Protein AF-A0A973JE30-F1 (afdb_monomer_lite)

Structure (mmCIF, N/CA/C/O backbone):
data_AF-A0A973JE30-F1
#
_entry.id   AF-A0A973JE30-F1
#
loop_
_atom_site.group_PDB
_atom_site.id
_atom_site.type_symbol
_atom_site.label_atom_id
_atom_site.label_alt_id
_atom_site.label_comp_id
_atom_site.label_asym_id
_atom_site.label_entity_id
_atom_site.label_seq_id
_atom_site.pdbx_PDB_ins_code
_atom_site.Cartn_x
_atom_site.Cartn_y
_atom_site.Cartn_z
_atom_site.occupancy
_atom_site.B_iso_or_equiv
_atom_site.auth_seq_id
_atom_site.auth_comp_id
_atom_site.auth_asym_id
_atom_site.auth_atom_id
_atom_site.pdbx_PDB_model_num
ATOM 1 N N . LYS A 1 1 ? 22.391 1.287 8.306 1.00 36.06 1 LYS A N 1
ATOM 2 C CA . LYS A 1 1 ? 21.814 2.367 9.144 1.00 36.06 1 LYS A CA 1
ATOM 3 C C . LYS A 1 1 ? 20.973 3.260 8.237 1.00 36.06 1 LYS A C 1
ATOM 5 O O . LYS A 1 1 ? 21.454 3.613 7.170 1.00 36.06 1 LYS A O 1
ATOM 10 N N . ARG A 1 2 ? 19.701 3.507 8.572 1.00 54.19 2 ARG A N 1
ATOM 11 C CA . ARG A 1 2 ? 18.841 4.443 7.831 1.00 54.19 2 ARG A CA 1
ATOM 12 C C . ARG A 1 2 ? 19.204 5.858 8.308 1.00 54.19 2 ARG A C 1
ATOM 14 O O . ARG A 1 2 ? 18.798 6.249 9.400 1.00 54.19 2 ARG A O 1
ATOM 21 N N . ASP A 1 3 ? 20.046 6.567 7.563 1.00 45.88 3 ASP A N 1
ATOM 22 C CA . ASP A 1 3 ? 20.437 7.941 7.901 1.00 45.88 3 ASP A CA 1
ATOM 23 C C . ASP A 1 3 ? 19.206 8.856 7.777 1.00 45.88 3 ASP A C 1
ATOM 25 O O . ASP A 1 3 ? 18.653 9.014 6.692 1.00 45.88 3 ASP A O 1
ATOM 29 N N . GLY A 1 4 ? 18.713 9.353 8.917 1.00 50.75 4 GLY A N 1
ATOM 30 C CA . GLY A 1 4 ? 17.474 10.142 9.034 1.00 50.75 4 GLY A CA 1
ATOM 31 C C . GLY A 1 4 ? 16.568 9.764 10.216 1.00 50.75 4 GLY A C 1
ATOM 32 O O . GLY A 1 4 ? 15.665 10.520 10.558 1.00 50.75 4 GLY A O 1
ATOM 33 N N . LEU A 1 5 ? 16.818 8.624 10.873 1.00 54.72 5 LEU A N 1
ATOM 34 C CA . LEU A 1 5 ? 16.041 8.142 12.031 1.00 54.72 5 LEU A CA 1
ATOM 35 C C . LEU A 1 5 ? 16.665 8.459 13.400 1.00 54.72 5 LEU A C 1
ATOM 37 O O . LEU A 1 5 ? 16.115 8.039 14.411 1.00 54.72 5 LEU A O 1
ATOM 41 N N . LYS A 1 6 ? 17.804 9.165 13.451 1.00 54.66 6 LYS A N 1
ATOM 42 C CA . LYS A 1 6 ? 18.593 9.317 14.688 1.00 54.66 6 LYS A CA 1
ATOM 43 C C . LYS A 1 6 ? 17.862 10.053 15.823 1.00 54.66 6 LYS A C 1
ATOM 45 O O . LYS A 1 6 ? 18.148 9.733 16.967 1.00 54.66 6 LYS A O 1
ATOM 50 N N . ASP A 1 7 ? 16.859 10.881 15.513 1.00 60.69 7 ASP A N 1
ATOM 51 C CA . ASP A 1 7 ? 16.098 11.652 16.515 1.00 60.69 7 ASP A CA 1
ATOM 52 C C . ASP A 1 7 ? 14.574 11.423 16.459 1.00 60.69 7 ASP A C 1
ATOM 54 O O . ASP A 1 7 ? 13.798 12.181 17.041 1.00 60.69 7 ASP A O 1
ATOM 58 N N . LYS A 1 8 ? 14.097 10.393 15.740 1.00 67.88 8 LYS A N 1
ATOM 59 C CA . LYS A 1 8 ? 12.653 10.172 15.533 1.00 67.88 8 LYS A CA 1
ATOM 60 C C . LYS A 1 8 ? 12.117 9.013 16.365 1.00 67.88 8 LYS A C 1
ATOM 62 O O . LYS A 1 8 ? 12.593 7.884 16.260 1.00 67.88 8 LYS A O 1
ATOM 67 N N . LYS A 1 9 ? 11.057 9.272 17.141 1.00 84.19 9 LYS A N 1
ATOM 68 C CA . LYS A 1 9 ? 10.322 8.237 17.883 1.00 84.19 9 LYS A CA 1
ATOM 69 C C . LYS A 1 9 ? 9.533 7.361 16.911 1.00 84.19 9 LYS A C 1
ATOM 71 O O . LYS A 1 9 ? 8.438 7.726 16.486 1.00 84.19 9 LYS A O 1
ATOM 76 N N . ILE A 1 10 ? 10.094 6.200 16.590 1.00 88.56 10 ILE A N 1
ATOM 77 C CA . ILE A 1 10 ? 9.428 5.168 15.795 1.00 88.56 10 ILE A CA 1
ATOM 78 C C . ILE A 1 10 ? 8.294 4.571 16.627 1.00 88.56 10 ILE A C 1
ATOM 80 O O . ILE A 1 10 ? 8.513 4.122 17.753 1.00 88.56 10 ILE A O 1
ATOM 84 N N . ARG A 1 11 ? 7.089 4.540 16.062 1.00 92.12 11 ARG A N 1
ATOM 85 C CA . ARG A 1 11 ? 5.962 3.778 16.599 1.00 92.12 11 ARG A CA 1
ATOM 86 C C . ARG A 1 11 ? 5.595 2.690 15.610 1.00 92.12 11 ARG A C 1
ATOM 88 O O . ARG A 1 11 ? 5.434 2.962 14.422 1.00 92.12 11 ARG A O 1
ATOM 95 N N . GLN A 1 12 ? 5.493 1.465 16.108 1.00 94.69 12 GLN A N 1
ATOM 96 C CA . GLN A 1 12 ? 5.105 0.315 15.312 1.00 94.69 12 GLN A CA 1
ATOM 97 C C . GLN A 1 12 ? 4.315 -0.664 16.164 1.00 94.69 12 GLN A C 1
ATOM 99 O O . GLN A 1 12 ? 4.730 -1.010 17.268 1.00 94.69 12 GLN A O 1
ATOM 104 N N . GLN A 1 13 ? 3.206 -1.147 15.616 1.00 95.12 13 GLN A N 1
ATOM 105 C CA . GLN A 1 13 ? 2.468 -2.263 16.184 1.00 95.12 13 GLN A CA 1
ATOM 106 C C . GLN A 1 13 ? 2.174 -3.275 15.082 1.00 95.12 13 GLN A C 1
ATOM 108 O O . GLN A 1 13 ? 1.621 -2.924 14.039 1.00 95.12 13 GLN A O 1
ATOM 113 N N . TRP A 1 14 ? 2.563 -4.527 15.321 1.00 97.00 14 TRP A N 1
ATOM 114 C CA . TRP A 1 14 ? 2.339 -5.622 14.385 1.00 97.00 14 TRP A CA 1
ATOM 115 C C . TRP A 1 14 ? 0.957 -6.238 14.578 1.00 97.00 14 TRP A C 1
ATOM 117 O O . TRP A 1 14 ? 0.526 -6.446 15.713 1.00 97.00 14 TRP A O 1
ATOM 127 N N . VAL A 1 15 ? 0.293 -6.593 13.479 1.00 97.25 15 VAL A N 1
ATOM 128 C CA . VAL A 1 15 ? -0.935 -7.399 13.491 1.00 97.25 15 VAL A CA 1
ATOM 129 C C . VAL A 1 15 ? -0.917 -8.474 12.399 1.00 97.25 15 VAL A C 1
ATOM 131 O O . VAL A 1 15 ? -0.390 -8.223 11.310 1.00 97.25 15 VAL A O 1
ATOM 134 N N . PRO A 1 16 ? -1.500 -9.663 12.647 1.00 97.88 16 PRO A N 1
ATOM 135 C CA . PRO A 1 16 ? -1.743 -10.648 11.597 1.00 97.88 16 PRO A CA 1
ATOM 136 C C . PRO A 1 16 ? -2.646 -10.081 10.497 1.00 97.88 16 PRO A C 1
ATOM 138 O O . PRO A 1 16 ? -3.513 -9.249 10.766 1.00 97.88 16 PRO A O 1
ATOM 141 N N . LEU A 1 17 ? -2.515 -10.582 9.268 1.00 96.94 17 LEU A N 1
ATOM 142 C CA . LEU A 1 17 ? -3.291 -10.126 8.111 1.00 96.94 17 LEU A CA 1
ATOM 143 C C . LEU A 1 17 ? -4.799 -10.299 8.323 1.00 96.94 17 LEU A C 1
ATOM 145 O O . LEU A 1 17 ? -5.581 -9.480 7.854 1.00 96.94 17 LEU A O 1
ATOM 149 N N . GLY A 1 18 ? -5.204 -11.347 9.048 1.00 96.50 18 GLY A N 1
ATOM 150 C CA . GLY A 1 18 ? -6.606 -11.586 9.409 1.00 96.50 18 GLY A CA 1
ATOM 151 C C . GLY A 1 18 ? -7.205 -10.506 10.318 1.00 96.50 18 GLY A C 1
ATOM 152 O O . GLY A 1 18 ? -8.419 -10.345 10.342 1.00 96.50 18 GLY A O 1
ATOM 153 N N . SER A 1 19 ? -6.367 -9.731 11.010 1.00 97.56 19 SER A N 1
ATOM 154 C CA . SER A 1 19 ? -6.772 -8.609 11.866 1.00 97.56 19 SER A CA 1
ATOM 155 C C . SER A 1 19 ? -6.728 -7.261 11.137 1.00 97.56 19 SER A C 1
ATOM 157 O O . SER A 1 19 ? -6.855 -6.211 11.768 1.00 97.56 19 SER A O 1
ATOM 159 N N . VAL A 1 20 ? -6.532 -7.267 9.817 1.00 97.81 20 VAL A N 1
ATOM 160 C CA . VAL A 1 20 ? -6.527 -6.073 8.969 1.00 97.81 20 VAL A CA 1
ATOM 161 C C . VAL A 1 20 ? -7.829 -6.014 8.176 1.00 97.81 20 VAL A C 1
ATOM 163 O O . VAL A 1 20 ? -8.259 -7.008 7.595 1.00 97.81 20 VAL A O 1
ATOM 166 N N . SER A 1 21 ? -8.455 -4.836 8.131 1.00 97.81 21 SER A N 1
ATOM 167 C CA . SER A 1 21 ? -9.691 -4.612 7.377 1.00 97.81 21 SER A CA 1
ATOM 168 C C . SER A 1 21 ? -9.532 -5.028 5.913 1.00 97.81 21 SER A C 1
ATOM 170 O O . SER A 1 21 ? -8.588 -4.613 5.231 1.00 97.81 21 SER A O 1
ATOM 172 N N . GLN A 1 22 ? -10.493 -5.798 5.397 1.00 96.38 22 GLN A N 1
ATOM 173 C CA . GLN A 1 22 ? -10.517 -6.183 3.984 1.00 96.38 22 GLN A CA 1
ATOM 174 C C . GLN A 1 22 ? -10.554 -4.956 3.066 1.00 96.38 22 GLN A C 1
ATOM 176 O O . GLN A 1 22 ? -9.916 -4.959 2.012 1.00 96.38 22 GLN A O 1
ATOM 181 N N . ASN A 1 23 ? -11.225 -3.883 3.500 1.00 97.69 23 ASN A N 1
ATOM 182 C CA . ASN A 1 23 ? -11.267 -2.617 2.777 1.00 97.69 23 ASN A CA 1
ATOM 183 C C . ASN A 1 23 ? -9.868 -2.052 2.553 1.00 97.69 23 ASN A C 1
ATOM 185 O O . ASN A 1 23 ? -9.538 -1.642 1.442 1.00 97.69 23 ASN A O 1
ATOM 189 N N . LEU A 1 24 ? -9.029 -2.069 3.590 1.00 98.19 24 LEU A N 1
ATOM 190 C CA . LEU A 1 24 ? -7.654 -1.614 3.466 1.00 98.19 24 LEU A CA 1
ATOM 191 C C . LEU A 1 24 ? -6.858 -2.506 2.525 1.00 98.19 24 LEU A C 1
ATOM 193 O O . LEU A 1 24 ? -6.185 -1.986 1.641 1.00 98.19 24 LEU A O 1
ATOM 197 N N . ILE A 1 25 ? -6.939 -3.826 2.687 1.00 97.88 25 ILE A N 1
ATOM 198 C CA . ILE A 1 25 ? -6.204 -4.750 1.822 1.00 97.88 25 ILE A CA 1
ATOM 199 C C . ILE A 1 25 ? -6.533 -4.489 0.350 1.00 97.88 25 ILE A C 1
ATOM 201 O O . ILE A 1 25 ? -5.631 -4.361 -0.476 1.00 97.88 25 ILE A O 1
ATOM 205 N N . LYS A 1 26 ? -7.816 -4.328 0.018 1.00 97.56 26 LYS A N 1
ATOM 206 C CA . LYS A 1 26 ? -8.240 -4.006 -1.347 1.00 97.56 26 LYS A CA 1
ATOM 207 C C . LYS A 1 26 ? -7.782 -2.618 -1.795 1.00 97.56 26 LYS A C 1
ATOM 209 O O . LYS A 1 26 ? -7.318 -2.489 -2.923 1.00 97.56 26 LYS A O 1
ATOM 214 N N . ALA A 1 27 ? -7.875 -1.605 -0.935 1.00 98.00 27 ALA A N 1
ATOM 215 C CA . ALA A 1 27 ? -7.419 -0.252 -1.246 1.00 98.00 27 ALA A CA 1
ATOM 216 C C . ALA A 1 27 ? -5.912 -0.206 -1.546 1.00 98.00 27 ALA A C 1
ATOM 218 O O . ALA A 1 27 ? -5.505 0.437 -2.510 1.00 98.00 27 ALA A O 1
ATOM 219 N N . VAL A 1 28 ? -5.095 -0.919 -0.762 1.00 97.69 28 VAL A N 1
ATOM 220 C CA . VAL A 1 28 ? -3.642 -1.038 -0.966 1.00 97.69 28 VAL A CA 1
ATOM 221 C C . VAL A 1 28 ? -3.334 -1.713 -2.298 1.00 97.69 28 VAL A C 1
ATOM 223 O O . VAL A 1 28 ? -2.542 -1.179 -3.067 1.00 97.69 28 VAL A O 1
ATOM 226 N N . LEU A 1 29 ? -3.995 -2.833 -2.605 1.00 96.69 29 LEU A N 1
ATOM 227 C CA . LEU A 1 29 ? -3.832 -3.512 -3.894 1.00 96.69 29 LEU A CA 1
ATOM 228 C C . LEU A 1 29 ? -4.184 -2.576 -5.057 1.00 96.69 29 LEU A C 1
ATOM 230 O O . LEU A 1 29 ? -3.376 -2.377 -5.949 1.00 96.69 29 LEU A O 1
ATOM 234 N N . ILE A 1 30 ? -5.337 -1.906 -5.014 1.00 95.75 30 ILE A N 1
ATOM 235 C CA . ILE A 1 30 ? -5.744 -0.961 -6.068 1.00 95.75 30 ILE A CA 1
ATOM 236 C C . ILE A 1 30 ? -4.738 0.191 -6.229 1.00 95.75 30 ILE A C 1
ATOM 238 O O . ILE A 1 30 ? -4.491 0.649 -7.345 1.00 95.75 30 ILE A O 1
ATOM 242 N N . ALA A 1 31 ? -4.200 0.705 -5.121 1.00 94.56 31 ALA A N 1
ATOM 243 C CA . ALA A 1 31 ? -3.339 1.882 -5.128 1.00 94.56 31 ALA A CA 1
ATOM 244 C C . ALA A 1 31 ? -1.901 1.588 -5.572 1.00 94.56 31 ALA A C 1
ATOM 246 O O . ALA A 1 31 ? -1.295 2.439 -6.231 1.00 94.56 31 ALA A O 1
ATOM 247 N N . GLU A 1 32 ? -1.367 0.432 -5.183 1.00 94.62 32 GLU A N 1
ATOM 248 C CA . GLU A 1 32 ? 0.053 0.098 -5.316 1.00 94.62 32 GLU A CA 1
ATOM 249 C C . GLU A 1 32 ? 0.309 -1.022 -6.325 1.00 94.62 32 GLU A C 1
ATOM 251 O O . GLU A 1 32 ? 1.321 -0.980 -7.022 1.00 94.62 32 GLU A O 1
ATOM 256 N N . ASP A 1 33 ? -0.576 -2.020 -6.412 1.00 95.69 33 ASP A N 1
ATOM 257 C CA . ASP A 1 33 ? -0.323 -3.251 -7.163 1.00 95.69 33 ASP A CA 1
ATOM 258 C C . ASP A 1 33 ? -1.607 -4.064 -7.437 1.00 95.69 33 ASP A C 1
ATOM 260 O O . ASP A 1 33 ? -1.959 -5.018 -6.733 1.00 95.69 33 ASP A O 1
ATOM 264 N N . ASP A 1 34 ? -2.345 -3.663 -8.473 1.00 93.94 34 ASP A N 1
ATOM 265 C CA . ASP A 1 34 ? -3.668 -4.221 -8.773 1.00 93.94 34 ASP A CA 1
ATOM 266 C C . ASP A 1 34 ? -3.611 -5.684 -9.251 1.00 93.94 34 ASP A C 1
ATOM 268 O O . ASP A 1 34 ? -4.577 -6.440 -9.120 1.00 93.94 34 ASP A O 1
ATOM 272 N N . LYS A 1 35 ? -2.455 -6.099 -9.784 1.00 94.62 35 LYS A N 1
ATOM 273 C CA . LYS A 1 35 ? -2.199 -7.448 -10.300 1.00 94.62 35 LYS A CA 1
ATOM 274 C C . LYS A 1 35 ? -1.322 -8.283 -9.375 1.00 94.62 35 LYS A C 1
ATOM 276 O O . LYS A 1 35 ? -0.861 -9.336 -9.802 1.00 94.62 35 LYS A O 1
ATOM 281 N N . PHE A 1 36 ? -1.167 -7.889 -8.112 1.00 96.81 36 PHE A N 1
ATOM 282 C CA . PHE A 1 36 ? -0.294 -8.539 -7.128 1.00 96.81 36 PHE A CA 1
ATOM 283 C C . PHE A 1 36 ? -0.358 -10.078 -7.107 1.00 96.81 36 PHE A C 1
ATOM 285 O O . PHE A 1 36 ? 0.659 -10.759 -6.946 1.00 96.81 36 PHE A O 1
ATOM 292 N N . TRP A 1 37 ? -1.565 -10.631 -7.263 1.00 95.94 37 TRP A N 1
ATOM 293 C CA . TRP A 1 37 ? -1.829 -12.074 -7.241 1.00 95.94 37 TRP A CA 1
ATOM 294 C C . TRP A 1 37 ? -1.467 -12.806 -8.542 1.00 95.94 37 TRP A C 1
ATOM 296 O O . TRP A 1 37 ? -1.427 -14.028 -8.542 1.00 95.94 37 TRP A O 1
ATOM 306 N N . HIS A 1 38 ? -1.212 -12.081 -9.631 1.00 95.19 38 HIS A N 1
ATOM 307 C CA . HIS A 1 38 ? -1.032 -12.612 -10.987 1.00 95.19 38 HIS A CA 1
ATOM 308 C C . HIS A 1 38 ? 0.411 -12.502 -11.500 1.00 95.19 38 HIS A C 1
ATOM 310 O O . HIS A 1 38 ? 0.668 -12.786 -12.666 1.00 95.19 38 HIS A O 1
ATOM 316 N N . HIS A 1 39 ? 1.352 -12.066 -10.664 1.00 96.44 39 HIS A N 1
ATOM 317 C CA . HIS A 1 39 ? 2.763 -11.951 -11.029 1.00 96.44 39 HIS A CA 1
ATOM 318 C C . HIS A 1 39 ? 3.673 -12.454 -9.910 1.00 96.44 39 HIS A C 1
ATOM 320 O O . HIS A 1 39 ? 3.281 -12.430 -8.749 1.00 96.44 39 HIS A O 1
ATOM 326 N N . ASP A 1 40 ? 4.941 -12.739 -10.202 1.00 95.44 40 ASP A N 1
ATOM 327 C CA . ASP A 1 40 ? 5.932 -13.220 -9.219 1.00 95.44 40 ASP A CA 1
ATOM 328 C C . ASP A 1 40 ? 6.916 -12.124 -8.772 1.00 95.44 40 ASP A C 1
ATOM 330 O O . ASP A 1 40 ? 8.129 -12.313 -8.694 1.00 95.44 40 ASP A O 1
ATOM 334 N N . GLY A 1 41 ? 6.378 -10.932 -8.510 1.00 94.44 41 GLY A N 1
ATOM 335 C CA . GLY A 1 41 ? 7.095 -9.781 -7.953 1.00 94.44 41 GLY A CA 1
ATOM 336 C C . GLY A 1 41 ? 7.368 -8.665 -8.949 1.00 94.44 41 GLY A C 1
ATOM 337 O O . GLY A 1 41 ? 7.773 -7.578 -8.540 1.00 94.44 41 GLY A O 1
ATOM 338 N N . PHE A 1 42 ? 7.109 -8.891 -10.233 1.00 95.94 42 PHE A N 1
ATOM 339 C CA . PHE A 1 42 ? 7.306 -7.906 -11.289 1.00 95.94 42 PHE A CA 1
ATOM 340 C C . PHE A 1 42 ? 6.080 -7.871 -12.204 1.00 95.94 42 PHE A C 1
ATOM 342 O O . PHE A 1 42 ? 5.763 -8.867 -12.849 1.00 95.94 42 PHE A O 1
ATOM 349 N N . ASP A 1 43 ? 5.414 -6.718 -12.291 1.00 94.94 43 ASP A N 1
ATOM 350 C CA . ASP A 1 43 ? 4.382 -6.472 -13.302 1.00 94.94 43 ASP A CA 1
ATOM 351 C C . ASP A 1 43 ? 5.037 -5.858 -14.546 1.00 94.94 43 ASP A C 1
ATOM 353 O O . ASP A 1 43 ? 5.206 -4.641 -14.653 1.00 94.94 43 ASP A O 1
ATOM 357 N N . TYR A 1 44 ? 5.430 -6.714 -15.490 1.00 92.19 44 TYR A N 1
ATOM 358 C CA . TYR A 1 44 ? 6.076 -6.290 -16.735 1.00 92.19 44 TYR A CA 1
ATOM 359 C C . TYR A 1 44 ? 5.202 -5.337 -17.558 1.00 92.19 44 TYR A C 1
ATOM 361 O O . TYR A 1 44 ? 5.715 -4.368 -18.112 1.00 92.19 44 TYR A O 1
ATOM 369 N N . GLN A 1 45 ? 3.881 -5.543 -17.561 1.00 90.69 45 GLN A N 1
ATOM 370 C CA . GLN A 1 45 ? 2.951 -4.668 -18.276 1.00 90.69 45 GLN A CA 1
ATOM 371 C C . GLN A 1 45 ? 2.850 -3.291 -17.605 1.00 90.69 45 GLN A C 1
ATOM 373 O O . GLN A 1 45 ? 2.725 -2.274 -18.286 1.00 90.69 45 GLN A O 1
ATOM 378 N N . ALA A 1 46 ? 2.885 -3.226 -16.270 1.00 89.94 46 ALA A N 1
ATOM 379 C CA . ALA A 1 46 ? 2.927 -1.948 -15.561 1.00 89.94 46 ALA A CA 1
ATOM 380 C C . ALA A 1 46 ? 4.264 -1.224 -15.769 1.00 89.94 46 ALA A C 1
ATOM 382 O O . ALA A 1 46 ? 4.270 0.001 -15.893 1.00 89.94 46 ALA A O 1
ATOM 383 N N . ILE A 1 47 ? 5.377 -1.961 -15.835 1.00 89.00 47 ILE A N 1
ATOM 384 C CA . ILE A 1 47 ? 6.703 -1.405 -16.130 1.00 89.00 47 ILE A CA 1
ATOM 385 C C . ILE A 1 47 ? 6.725 -0.797 -17.534 1.00 89.00 47 ILE A C 1
ATOM 387 O O . ILE A 1 47 ? 7.088 0.369 -17.669 1.00 89.00 47 ILE A O 1
ATOM 391 N N . GLU A 1 48 ? 6.288 -1.540 -18.552 1.00 89.88 48 GLU A N 1
ATOM 392 C CA . GLU A 1 48 ? 6.215 -1.073 -19.942 1.00 89.88 48 GLU A CA 1
ATOM 393 C C . GLU A 1 48 ? 5.362 0.196 -20.057 1.00 89.88 48 GLU A C 1
ATOM 395 O O . GLU A 1 48 ? 5.851 1.247 -20.474 1.00 89.88 48 GLU A O 1
ATOM 400 N N . LYS A 1 49 ? 4.133 0.164 -19.525 1.00 89.31 49 LYS A N 1
ATOM 401 C CA . LYS A 1 49 ? 3.244 1.337 -19.497 1.00 89.31 49 LYS A CA 1
ATOM 402 C C . LYS A 1 49 ? 3.839 2.524 -18.741 1.00 89.31 49 LYS A C 1
ATOM 404 O O . LYS A 1 49 ? 3.572 3.677 -19.083 1.00 89.31 49 LYS A O 1
ATOM 409 N N . ALA A 1 50 ? 4.591 2.282 -17.668 1.00 88.62 50 ALA A N 1
ATOM 410 C CA . ALA A 1 50 ? 5.258 3.352 -16.935 1.00 88.62 50 ALA A CA 1
ATOM 411 C C . ALA A 1 50 ? 6.382 3.977 -17.772 1.00 88.62 50 ALA A C 1
ATOM 413 O O . ALA A 1 50 ? 6.510 5.201 -17.776 1.00 88.62 50 ALA A O 1
ATOM 414 N N . VAL A 1 51 ? 7.156 3.167 -18.500 1.00 88.12 51 VAL A N 1
ATOM 415 C CA . VAL A 1 51 ? 8.204 3.637 -19.416 1.00 88.12 51 VAL A CA 1
ATOM 416 C C . VAL A 1 51 ? 7.595 4.476 -20.536 1.00 88.12 51 VAL A C 1
ATOM 418 O O . VAL A 1 51 ? 7.984 5.632 -20.680 1.00 88.12 51 VAL A O 1
ATOM 421 N N . GLU A 1 52 ? 6.586 3.964 -21.243 1.00 90.06 52 GLU A N 1
ATOM 422 C CA . GLU A 1 52 ? 5.894 4.681 -22.324 1.00 90.06 52 GLU A CA 1
ATOM 423 C C . GLU A 1 52 ? 5.379 6.051 -21.869 1.00 90.06 52 GLU A C 1
ATOM 425 O O . GLU A 1 52 ? 5.659 7.075 -22.495 1.00 90.06 52 GLU A O 1
ATOM 430 N N . LYS A 1 53 ? 4.674 6.108 -20.729 1.00 88.06 53 LYS A N 1
ATOM 431 C CA . LYS A 1 53 ? 4.138 7.379 -20.218 1.00 88.06 53 LYS A CA 1
ATOM 432 C C . LYS A 1 53 ? 5.220 8.340 -19.740 1.00 88.06 53 LYS A C 1
ATOM 434 O O . LYS A 1 53 ? 5.026 9.550 -19.839 1.00 88.06 53 LYS A O 1
ATOM 439 N N . ASN A 1 54 ? 6.325 7.838 -19.191 1.00 88.19 54 ASN A N 1
ATOM 440 C CA . ASN A 1 54 ? 7.433 8.685 -18.753 1.00 88.19 54 ASN A CA 1
ATOM 441 C C . ASN A 1 54 ? 8.205 9.258 -19.949 1.00 88.19 54 ASN A C 1
ATOM 443 O O . ASN A 1 54 ? 8.575 10.431 -19.907 1.00 88.19 54 ASN A O 1
ATOM 447 N N . LEU A 1 55 ? 8.385 8.468 -21.015 1.00 88.81 55 LEU A N 1
ATOM 448 C CA . LEU A 1 55 ? 8.960 8.921 -22.284 1.00 88.81 55 LEU A CA 1
ATOM 449 C C . LEU A 1 55 ? 8.069 9.981 -22.937 1.00 88.81 55 LEU A C 1
ATOM 451 O O . LEU A 1 55 ? 8.542 11.078 -23.219 1.00 88.81 55 LEU A O 1
ATOM 455 N N . ALA A 1 56 ? 6.767 9.709 -23.068 1.00 90.75 56 ALA A N 1
ATOM 456 C CA . ALA A 1 56 ? 5.808 10.658 -23.635 1.00 90.75 56 ALA A CA 1
ATOM 457 C C . ALA A 1 56 ? 5.711 11.969 -22.831 1.00 90.75 56 ALA A C 1
ATOM 459 O O . ALA A 1 56 ? 5.500 13.038 -23.395 1.00 90.75 56 ALA A O 1
ATOM 460 N N . ALA A 1 57 ? 5.872 11.910 -21.505 1.00 87.06 57 ALA A N 1
ATOM 461 C CA . ALA A 1 57 ? 5.847 13.090 -20.642 1.00 87.06 57 ALA A CA 1
ATOM 462 C C . ALA A 1 57 ? 7.201 13.817 -20.533 1.00 87.06 57 ALA A C 1
ATOM 464 O O . ALA A 1 57 ? 7.263 14.853 -19.865 1.00 87.06 57 ALA A O 1
ATOM 465 N N . GLY A 1 58 ? 8.283 13.255 -21.087 1.00 85.12 58 GLY A N 1
ATOM 466 C CA . GLY A 1 58 ? 9.653 13.761 -20.938 1.00 85.12 58 GLY A CA 1
ATOM 467 C C . GLY A 1 58 ? 10.169 13.790 -19.491 1.00 85.12 58 GLY A C 1
ATOM 468 O O . GLY A 1 58 ? 11.165 14.449 -19.201 1.00 85.12 58 GLY A O 1
ATOM 469 N N . LYS A 1 59 ? 9.481 13.129 -18.548 1.00 81.56 59 LYS A N 1
ATOM 470 C CA . LYS A 1 59 ? 9.832 13.117 -17.120 1.00 81.56 59 LYS A CA 1
ATOM 471 C C . LYS A 1 59 ? 9.313 11.872 -16.412 1.00 81.56 59 LYS A C 1
ATOM 473 O O . LYS A 1 59 ? 8.246 11.354 -16.735 1.00 81.56 59 LYS A O 1
ATOM 478 N N . PHE A 1 60 ? 10.020 11.451 -15.364 1.00 76.56 60 PHE A N 1
ATOM 479 C CA . PHE A 1 60 ? 9.573 10.380 -14.470 1.00 76.56 60 PHE A CA 1
ATOM 480 C C . PHE A 1 60 ? 8.339 10.818 -13.665 1.00 76.56 60 PHE A C 1
ATOM 482 O O . PHE A 1 60 ? 8.453 11.520 -12.660 1.00 76.56 60 PHE A O 1
ATOM 489 N N . LYS A 1 61 ? 7.148 10.413 -14.122 1.00 73.38 61 LYS A N 1
ATOM 490 C CA . LYS A 1 61 ? 5.845 10.750 -13.528 1.00 73.38 61 LYS A CA 1
ATOM 491 C C . LYS A 1 61 ? 5.135 9.535 -12.928 1.00 73.38 61 LYS A C 1
ATOM 493 O O . LYS A 1 61 ? 4.463 9.685 -11.911 1.00 73.38 61 LYS A O 1
ATOM 498 N N . MET A 1 62 ? 5.262 8.355 -13.536 1.00 74.38 62 MET A N 1
ATOM 499 C CA . MET A 1 62 ? 4.662 7.114 -13.038 1.00 74.38 62 MET A CA 1
ATOM 500 C C . MET A 1 62 ? 5.721 6.128 -12.549 1.00 74.38 62 MET A C 1
ATOM 502 O O . MET A 1 62 ? 6.740 5.914 -13.207 1.00 74.38 62 MET A O 1
ATOM 506 N N . GLY A 1 63 ? 5.447 5.511 -11.399 1.00 78.44 63 GLY A N 1
ATOM 507 C CA . GLY A 1 63 ? 6.165 4.333 -10.922 1.00 78.44 63 GLY A CA 1
ATOM 508 C C . GLY A 1 63 ? 5.475 3.050 -11.385 1.00 78.44 63 GLY A C 1
ATOM 509 O O . GLY A 1 63 ? 4.263 3.038 -11.572 1.00 78.44 63 GLY A O 1
ATOM 510 N N . GLY A 1 64 ? 6.253 1.982 -11.548 1.00 82.06 64 GLY A N 1
ATOM 511 C CA . GLY A 1 64 ? 5.763 0.630 -11.852 1.00 82.06 64 GLY A CA 1
ATOM 512 C C . GLY A 1 64 ? 6.289 -0.410 -10.862 1.00 82.06 64 GLY A C 1
ATOM 513 O O . GLY A 1 64 ? 6.615 -1.516 -11.268 1.00 82.06 64 GLY A O 1
ATOM 514 N N . SER A 1 65 ? 6.510 -0.024 -9.596 1.00 90.38 65 SER A N 1
ATOM 515 C CA . SER A 1 65 ? 7.040 -0.943 -8.578 1.00 90.38 65 SER A CA 1
ATOM 516 C C . SER A 1 65 ? 5.921 -1.663 -7.830 1.00 90.38 65 SER A C 1
ATOM 518 O O . SER A 1 65 ? 5.054 -1.002 -7.268 1.00 90.38 65 SER A O 1
ATOM 520 N N . THR A 1 66 ? 5.996 -2.989 -7.779 1.00 95.62 66 THR A N 1
ATOM 521 C CA . THR A 1 66 ? 5.039 -3.884 -7.105 1.00 95.62 66 THR A CA 1
ATOM 522 C C . THR A 1 66 ? 5.153 -3.810 -5.582 1.00 95.62 66 THR A C 1
ATOM 524 O O . THR A 1 66 ? 6.149 -3.313 -5.037 1.00 95.62 66 THR A O 1
ATOM 527 N N . ILE A 1 67 ? 4.176 -4.374 -4.869 1.00 96.69 67 ILE A N 1
ATOM 528 C CA . ILE A 1 67 ? 4.218 -4.491 -3.401 1.00 96.69 67 ILE A CA 1
ATOM 529 C C . ILE A 1 67 ? 5.475 -5.244 -2.938 1.00 96.69 67 ILE A C 1
ATOM 531 O O . ILE A 1 67 ? 6.126 -4.834 -1.976 1.00 96.69 67 ILE A O 1
ATOM 535 N N . SER A 1 68 ? 5.871 -6.301 -3.647 1.00 97.31 68 SER A N 1
ATOM 536 C CA . SER A 1 68 ? 7.052 -7.107 -3.308 1.00 97.31 68 SER A CA 1
ATOM 537 C C . SER A 1 68 ? 8.356 -6.332 -3.491 1.00 97.31 68 SER A C 1
ATOM 539 O O . SER A 1 68 ? 9.235 -6.393 -2.628 1.00 97.31 68 SER A O 1
ATOM 541 N N . GLN A 1 69 ? 8.463 -5.528 -4.556 1.00 95.31 69 GLN A N 1
ATOM 542 C CA . GLN A 1 69 ? 9.608 -4.634 -4.761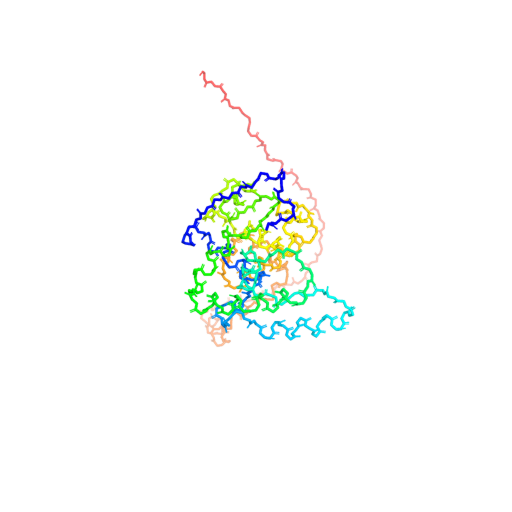 1.00 95.31 69 GLN A CA 1
ATOM 543 C C . GLN A 1 69 ? 9.687 -3.564 -3.674 1.00 95.31 69 GLN A C 1
ATOM 545 O O . GLN A 1 69 ? 10.759 -3.281 -3.131 1.00 95.31 69 GLN A O 1
ATOM 550 N N . GLN A 1 70 ? 8.542 -2.988 -3.307 1.00 93.94 70 GLN A N 1
ATOM 551 C CA . GLN A 1 70 ? 8.475 -2.016 -2.224 1.00 93.94 70 GLN A CA 1
ATOM 552 C C . GLN A 1 70 ? 8.835 -2.637 -0.868 1.00 93.94 70 GLN A C 1
ATOM 554 O O . GLN A 1 70 ? 9.572 -2.016 -0.101 1.00 93.94 70 GLN A O 1
ATOM 559 N N . LEU A 1 71 ? 8.393 -3.865 -0.588 1.00 95.06 71 LEU A N 1
ATOM 560 C CA . LEU A 1 71 ? 8.767 -4.600 0.619 1.00 95.06 71 LEU A CA 1
ATOM 561 C C . LEU A 1 71 ? 10.281 -4.858 0.670 1.00 95.06 71 LEU A C 1
ATOM 563 O O . LEU A 1 71 ? 10.915 -4.556 1.682 1.00 95.06 71 LEU A O 1
ATOM 567 N N . ALA A 1 72 ? 10.874 -5.346 -0.426 1.00 93.75 72 ALA A N 1
ATOM 568 C CA . ALA A 1 72 ? 12.317 -5.573 -0.531 1.00 93.75 72 ALA A CA 1
ATOM 569 C C . ALA A 1 72 ? 13.114 -4.288 -0.256 1.00 93.75 72 ALA A C 1
ATOM 571 O O . ALA A 1 72 ? 14.074 -4.288 0.522 1.00 93.75 72 ALA A O 1
ATOM 572 N N . LYS A 1 73 ? 12.672 -3.175 -0.854 1.00 89.50 73 LYS A N 1
ATOM 573 C CA . LYS A 1 73 ? 13.237 -1.843 -0.631 1.00 89.50 73 LYS A CA 1
ATOM 574 C C . LYS A 1 73 ? 13.158 -1.437 0.842 1.00 89.50 73 LYS A C 1
ATOM 576 O O . LYS A 1 73 ? 14.168 -1.020 1.397 1.00 89.50 73 LYS A O 1
ATOM 581 N N . ASN A 1 74 ? 11.993 -1.583 1.474 1.00 87.38 74 ASN A N 1
ATOM 582 C CA . ASN A 1 74 ? 11.768 -1.133 2.848 1.00 87.38 74 ASN A CA 1
ATOM 583 C C . ASN A 1 74 ? 12.554 -1.961 3.879 1.00 87.38 74 ASN A C 1
ATOM 585 O O . ASN A 1 74 ? 13.044 -1.401 4.862 1.00 87.38 74 ASN A O 1
ATOM 589 N N . LEU A 1 75 ? 12.698 -3.272 3.668 1.00 83.56 75 LEU A N 1
ATOM 590 C CA . LEU A 1 75 ? 13.387 -4.162 4.607 1.00 83.56 75 LEU A CA 1
ATOM 591 C C . LEU A 1 75 ? 14.914 -4.056 4.543 1.00 83.56 75 LEU A C 1
ATOM 593 O O . LEU A 1 75 ? 15.567 -4.063 5.583 1.00 83.56 75 LEU A O 1
ATOM 597 N N . TYR A 1 76 ? 15.492 -3.957 3.344 1.00 73.50 76 TYR A N 1
ATOM 598 C CA . TYR A 1 76 ? 16.916 -4.267 3.161 1.00 73.50 76 TYR A CA 1
ATOM 599 C C . TYR A 1 76 ? 17.754 -3.141 2.563 1.00 73.50 76 TYR A C 1
ATOM 601 O O . TYR A 1 76 ? 18.982 -3.241 2.558 1.00 73.50 76 TYR A O 1
ATOM 609 N N . LEU A 1 77 ? 17.138 -2.080 2.036 1.00 71.38 77 LEU A N 1
ATOM 610 C CA . LEU A 1 77 ? 17.861 -1.079 1.257 1.00 71.38 77 LEU A CA 1
ATOM 611 C C . LEU A 1 77 ? 17.743 0.305 1.896 1.00 71.38 77 LEU A C 1
ATOM 613 O O . LEU A 1 77 ? 16.656 0.794 2.192 1.00 71.38 77 LEU A O 1
ATOM 617 N N . SER A 1 78 ? 18.887 0.960 2.098 1.00 65.56 78 SER A N 1
ATOM 618 C CA . SER A 1 78 ? 18.909 2.373 2.468 1.00 65.56 78 SER A CA 1
ATOM 619 C C . SER A 1 78 ? 18.420 3.246 1.299 1.00 65.56 78 SER A C 1
ATOM 621 O O . SER A 1 78 ? 18.519 2.829 0.135 1.00 65.56 78 SER A O 1
ATOM 623 N N . PRO A 1 79 ? 17.904 4.462 1.565 1.00 60.97 79 PRO A N 1
ATOM 624 C CA . PRO A 1 79 ? 17.452 5.377 0.522 1.00 60.97 79 PRO A CA 1
ATOM 625 C C . PRO A 1 79 ? 18.658 5.943 -0.251 1.00 60.97 79 PRO A C 1
ATOM 627 O O . PRO A 1 79 ? 19.135 7.036 0.023 1.00 60.97 79 PRO A O 1
ATOM 630 N N . SER A 1 80 ? 19.198 5.198 -1.216 1.00 61.69 80 SER A N 1
ATOM 631 C CA . SER A 1 80 ? 20.240 5.689 -2.131 1.00 61.69 80 SER A CA 1
ATOM 632 C C . SER A 1 80 ? 19.728 5.719 -3.573 1.00 61.69 80 SER A C 1
ATOM 634 O O . SER A 1 80 ? 18.863 4.936 -3.955 1.00 61.69 80 SER A O 1
ATOM 636 N N . LYS A 1 81 ? 20.220 6.625 -4.422 1.00 62.44 81 LYS A N 1
ATOM 637 C CA . LYS A 1 81 ? 19.788 6.720 -5.835 1.00 62.44 81 LYS A CA 1
ATOM 638 C C . LYS A 1 81 ? 20.636 5.866 -6.797 1.00 62.44 81 LYS A C 1
ATOM 640 O O . LYS A 1 81 ? 20.613 6.091 -7.998 1.00 62.44 81 LYS A O 1
ATOM 645 N N . ASN A 1 82 ? 21.385 4.887 -6.285 1.00 73.12 82 ASN A N 1
ATOM 646 C CA . ASN A 1 82 ? 22.348 4.117 -7.077 1.00 73.12 82 ASN A CA 1
ATOM 647 C C . ASN A 1 82 ? 21.659 3.013 -7.926 1.00 73.12 82 ASN A C 1
ATOM 649 O O . ASN A 1 82 ? 20.902 2.224 -7.354 1.00 73.12 82 ASN A O 1
ATOM 653 N N . PRO A 1 83 ? 21.940 2.881 -9.240 1.00 74.38 83 PRO A N 1
ATOM 654 C CA . PRO A 1 83 ? 21.435 1.788 -10.087 1.00 74.38 83 PRO A CA 1
ATOM 655 C C . PRO A 1 83 ? 21.715 0.380 -9.538 1.00 74.38 83 PRO A C 1
ATOM 657 O O . PRO A 1 83 ? 20.850 -0.494 -9.593 1.00 74.38 83 PRO A O 1
ATOM 660 N N . ILE A 1 84 ? 22.869 0.176 -8.896 1.00 81.75 84 ILE A N 1
ATOM 661 C CA . ILE A 1 84 ? 23.238 -1.085 -8.230 1.00 81.75 84 ILE A CA 1
ATOM 662 C C . ILE A 1 84 ? 22.225 -1.434 -7.129 1.00 81.75 84 ILE A C 1
ATOM 664 O O . ILE A 1 84 ? 21.908 -2.604 -6.910 1.00 81.75 84 ILE A O 1
ATOM 668 N N . ARG A 1 85 ? 21.654 -0.426 -6.450 1.00 81.94 85 ARG A N 1
ATOM 669 C CA . ARG A 1 85 ? 20.589 -0.644 -5.459 1.00 81.94 85 ARG A CA 1
ATOM 670 C C . ARG A 1 85 ? 19.352 -1.258 -6.112 1.00 81.94 85 ARG A C 1
ATOM 672 O O . ARG A 1 85 ? 18.732 -2.123 -5.501 1.00 81.94 85 ARG A O 1
ATOM 679 N N . LYS A 1 86 ? 18.997 -0.848 -7.333 1.00 83.25 86 LYS A N 1
ATOM 680 C CA . LYS A 1 86 ? 17.817 -1.378 -8.032 1.00 83.25 86 LYS A CA 1
ATOM 681 C C . LYS A 1 86 ? 18.014 -2.837 -8.454 1.00 83.25 86 LYS A C 1
ATOM 683 O O . LYS A 1 86 ? 17.076 -3.619 -8.348 1.00 83.25 86 LYS A O 1
ATOM 688 N N . VAL A 1 87 ? 19.237 -3.231 -8.815 1.00 87.31 87 VAL A N 1
ATOM 689 C CA . VAL A 1 87 ? 19.580 -4.646 -9.055 1.00 87.31 87 VAL A CA 1
ATOM 690 C C . VAL A 1 87 ? 19.440 -5.469 -7.770 1.00 87.31 87 VAL A C 1
ATOM 692 O O . VAL A 1 87 ? 18.802 -6.520 -7.774 1.00 87.31 87 VAL A O 1
ATOM 695 N N . LYS A 1 88 ? 19.956 -4.968 -6.638 1.00 89.25 88 LYS A N 1
ATOM 696 C CA . LYS A 1 88 ? 19.778 -5.628 -5.330 1.00 89.25 88 LYS A CA 1
ATOM 697 C C . LYS A 1 88 ? 18.301 -5.763 -4.950 1.00 89.25 88 LYS A C 1
ATOM 699 O O . LYS A 1 88 ? 17.898 -6.810 -4.456 1.00 89.25 88 LYS A O 1
ATOM 704 N N . GLU A 1 89 ? 17.495 -4.732 -5.209 1.00 91.50 89 GLU A N 1
ATOM 705 C CA . GLU A 1 89 ? 16.041 -4.761 -5.005 1.00 91.50 89 GLU A CA 1
ATOM 706 C C . GLU A 1 89 ? 15.390 -5.883 -5.818 1.00 91.50 89 GLU A C 1
ATOM 708 O O . GLU A 1 89 ? 14.596 -6.640 -5.267 1.00 91.50 89 GLU A O 1
ATOM 713 N N . ALA A 1 90 ? 15.771 -6.051 -7.088 1.00 92.31 90 ALA A N 1
ATOM 714 C CA . ALA A 1 90 ? 15.242 -7.114 -7.939 1.00 92.31 90 ALA A CA 1
ATOM 715 C C . ALA A 1 90 ? 15.600 -8.520 -7.418 1.00 92.31 90 ALA A C 1
ATOM 717 O O . ALA A 1 90 ? 14.718 -9.369 -7.298 1.00 92.31 90 ALA A O 1
ATOM 718 N N . ILE A 1 91 ? 16.858 -8.751 -7.025 1.00 94.06 91 ILE A N 1
ATOM 719 C CA . ILE A 1 91 ? 17.302 -10.037 -6.454 1.00 94.06 91 ILE A CA 1
ATOM 720 C C . ILE A 1 91 ? 16.535 -10.355 -5.164 1.00 94.06 91 ILE A C 1
ATOM 722 O O . ILE A 1 91 ? 16.086 -11.483 -4.961 1.00 94.06 91 ILE A O 1
ATOM 726 N N . LEU A 1 92 ? 16.369 -9.367 -4.282 1.00 94.25 92 LEU A N 1
ATOM 727 C CA . LEU A 1 92 ? 15.644 -9.547 -3.025 1.00 94.25 92 LEU A CA 1
ATOM 728 C C . LEU A 1 92 ? 14.146 -9.761 -3.247 1.00 94.25 92 LEU A C 1
ATOM 730 O O . LEU A 1 92 ? 13.560 -10.600 -2.573 1.00 94.25 92 LEU A O 1
ATOM 734 N N . THR A 1 93 ? 13.550 -9.064 -4.214 1.00 96.44 93 THR A N 1
ATOM 735 C CA . THR A 1 93 ? 12.154 -9.276 -4.627 1.00 96.44 93 THR A CA 1
ATOM 736 C C . THR A 1 93 ? 11.948 -10.718 -5.072 1.00 96.44 93 THR A C 1
ATOM 738 O O . THR A 1 93 ? 11.058 -11.392 -4.563 1.00 96.44 93 THR A O 1
ATOM 741 N N . TRP A 1 94 ? 12.818 -11.217 -5.954 1.00 96.56 94 TRP A N 1
ATOM 742 C CA . TRP A 1 94 ? 12.768 -12.603 -6.413 1.00 96.56 94 TRP A CA 1
ATOM 743 C C . TRP A 1 94 ? 12.891 -13.600 -5.249 1.00 96.56 94 TRP A C 1
ATOM 745 O O . TRP A 1 94 ? 12.109 -14.544 -5.161 1.00 96.56 94 TRP A O 1
ATOM 755 N N . ARG A 1 95 ? 13.814 -13.366 -4.302 1.00 96.44 95 ARG A N 1
ATOM 756 C CA . ARG A 1 95 ? 13.961 -14.218 -3.105 1.00 96.44 95 ARG A CA 1
ATOM 757 C C . ARG A 1 95 ? 12.714 -14.207 -2.223 1.00 96.44 95 ARG A C 1
ATOM 759 O O . ARG A 1 95 ? 12.293 -15.268 -1.773 1.00 96.44 95 ARG A O 1
ATOM 766 N N . ILE A 1 96 ? 12.127 -13.038 -1.975 1.00 97.19 96 ILE A N 1
ATOM 767 C CA . ILE A 1 96 ? 10.889 -12.893 -1.197 1.00 97.19 96 ILE A CA 1
ATOM 768 C C . ILE A 1 96 ? 9.757 -13.700 -1.841 1.00 97.19 96 ILE A C 1
ATOM 770 O O . ILE A 1 96 ? 9.121 -14.496 -1.160 1.00 97.19 96 ILE A O 1
ATOM 774 N N . GLU A 1 97 ? 9.552 -13.554 -3.148 1.00 97.62 97 GLU A N 1
ATOM 775 C CA . GLU A 1 97 ? 8.475 -14.238 -3.883 1.00 97.62 97 GLU A CA 1
ATOM 776 C C . GLU A 1 97 ? 8.673 -15.755 -3.953 1.00 97.62 97 GLU A C 1
ATOM 778 O O . GLU A 1 97 ? 7.706 -16.510 -3.950 1.00 97.62 97 GLU A O 1
ATOM 783 N N . LYS A 1 98 ? 9.924 -16.231 -3.957 1.00 97.12 98 LYS A N 1
ATOM 784 C CA . LYS A 1 98 ? 10.223 -17.670 -3.907 1.00 97.12 98 LYS A CA 1
ATOM 785 C C . LYS A 1 98 ? 10.084 -18.291 -2.521 1.00 97.12 98 LYS A C 1
ATOM 787 O O . LYS A 1 98 ? 9.925 -19.504 -2.431 1.00 97.12 98 LYS A O 1
ATOM 792 N N . THR A 1 99 ? 10.183 -17.502 -1.455 1.00 97.50 99 THR A N 1
ATOM 793 C CA . THR A 1 99 ? 10.242 -18.026 -0.079 1.00 97.50 99 THR A CA 1
ATOM 794 C C . THR A 1 99 ? 8.962 -17.800 0.711 1.00 97.50 99 THR A C 1
ATOM 796 O O . THR A 1 99 ? 8.679 -18.554 1.640 1.00 97.50 99 THR A O 1
ATOM 799 N N . LEU A 1 100 ? 8.178 -16.778 0.366 1.00 97.06 100 LEU A N 1
ATOM 800 C CA . LEU A 1 100 ? 6.990 -16.381 1.107 1.00 97.06 100 LEU A CA 1
ATOM 801 C C . LEU A 1 100 ? 5.741 -16.495 0.242 1.00 97.06 100 LEU A C 1
ATOM 803 O O . LEU A 1 100 ? 5.739 -16.174 -0.941 1.00 97.06 100 LEU A O 1
ATOM 807 N N . THR A 1 101 ? 4.630 -16.876 0.867 1.00 97.88 101 THR A N 1
ATOM 808 C CA . THR A 1 101 ? 3.328 -16.826 0.200 1.00 97.88 101 THR A CA 1
ATOM 809 C C . THR A 1 101 ? 2.899 -15.376 -0.024 1.00 97.88 101 THR A C 1
ATOM 811 O O . THR A 1 101 ? 3.192 -14.492 0.786 1.00 97.88 101 THR A O 1
ATOM 814 N N . LYS A 1 102 ? 2.101 -15.128 -1.068 1.00 97.12 102 LYS A N 1
ATOM 815 C CA . LYS A 1 102 ? 1.516 -13.805 -1.356 1.00 97.12 102 LYS A CA 1
ATOM 816 C C . LYS A 1 102 ? 0.806 -13.173 -0.158 1.00 97.12 102 LYS A C 1
ATOM 818 O O . LYS A 1 102 ? 0.947 -11.979 0.096 1.00 97.12 102 LYS A O 1
ATOM 823 N N . ARG A 1 103 ? 0.093 -13.982 0.632 1.00 97.19 103 ARG A N 1
ATOM 824 C CA . ARG A 1 103 ? -0.550 -13.531 1.877 1.00 97.19 103 ARG A CA 1
ATOM 825 C C . ARG A 1 103 ? 0.481 -13.031 2.889 1.00 97.19 103 ARG A C 1
ATOM 827 O O . ARG A 1 103 ? 0.302 -11.955 3.452 1.00 97.19 103 ARG A O 1
ATOM 834 N N . ARG A 1 104 ? 1.572 -13.775 3.095 1.00 97.81 104 ARG A N 1
ATOM 835 C CA . ARG A 1 104 ? 2.638 -13.375 4.019 1.00 97.81 104 ARG A CA 1
ATOM 836 C C . ARG A 1 104 ? 3.364 -12.121 3.538 1.00 97.81 104 ARG A C 1
ATOM 838 O O 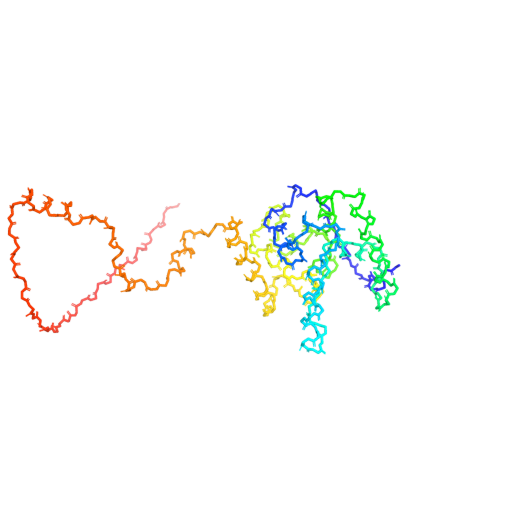. ARG A 1 104 ? 3.638 -11.251 4.354 1.00 97.81 104 ARG A O 1
ATOM 845 N N . ILE A 1 105 ? 3.620 -11.988 2.237 1.00 98.00 105 ILE A N 1
ATOM 846 C CA . ILE A 1 105 ? 4.207 -10.773 1.649 1.00 98.00 105 ILE A CA 1
ATOM 847 C C . ILE A 1 105 ? 3.333 -9.554 1.955 1.00 98.00 105 ILE A C 1
ATOM 849 O O . ILE A 1 105 ? 3.840 -8.541 2.432 1.00 98.00 105 ILE A O 1
ATOM 853 N N . LEU A 1 106 ? 2.021 -9.664 1.740 1.00 97.81 106 LEU A N 1
ATOM 854 C CA . LEU A 1 106 ? 1.088 -8.570 1.989 1.00 97.81 106 LEU A CA 1
ATOM 855 C C . LEU A 1 106 ? 1.000 -8.206 3.477 1.00 97.81 106 LEU A C 1
ATOM 857 O O . LEU A 1 106 ? 0.976 -7.026 3.817 1.00 97.81 106 LEU A O 1
ATOM 861 N N . GLU A 1 107 ? 1.018 -9.205 4.364 1.00 98.12 107 GLU A N 1
ATOM 862 C CA . GLU A 1 107 ? 1.083 -8.999 5.815 1.00 98.12 107 GLU A CA 1
ATOM 863 C C . GLU A 1 107 ? 2.347 -8.248 6.235 1.00 98.12 107 GLU A C 1
ATOM 865 O O . GLU A 1 107 ? 2.274 -7.272 6.983 1.00 98.12 107 GLU A O 1
ATOM 870 N N . LEU A 1 108 ? 3.509 -8.685 5.741 1.00 97.75 108 LEU A N 1
ATOM 871 C CA . LEU A 1 108 ? 4.773 -8.012 6.014 1.00 97.75 108 LEU A CA 1
ATOM 872 C C . LEU A 1 108 ? 4.736 -6.580 5.480 1.00 97.75 108 LEU A C 1
ATOM 874 O O . LEU A 1 108 ? 5.114 -5.655 6.193 1.00 97.75 108 LEU A O 1
ATOM 878 N N . TYR A 1 109 ? 4.241 -6.385 4.256 1.00 97.81 109 TYR A N 1
ATOM 879 C CA . TYR A 1 109 ? 4.150 -5.075 3.623 1.00 97.81 109 TYR A CA 1
ATOM 880 C C . TYR A 1 109 ? 3.363 -4.079 4.474 1.00 97.81 109 TYR A C 1
ATOM 882 O O . TYR A 1 109 ? 3.909 -3.038 4.834 1.00 97.81 109 TYR A O 1
ATOM 890 N N . VAL A 1 110 ? 2.127 -4.402 4.869 1.00 97.50 110 VAL A N 1
ATOM 891 C CA . VAL A 1 110 ? 1.290 -3.453 5.626 1.00 97.50 110 VAL A CA 1
ATOM 892 C C . VAL A 1 110 ? 1.827 -3.163 7.030 1.00 97.50 110 VAL A C 1
ATOM 894 O O . VAL A 1 110 ? 1.554 -2.092 7.573 1.00 97.50 110 VAL A O 1
ATOM 897 N N . ASN A 1 111 ? 2.604 -4.079 7.616 1.00 97.38 111 ASN A N 1
ATOM 898 C CA . ASN A 1 111 ? 3.214 -3.904 8.934 1.00 97.38 111 ASN A CA 1
ATOM 899 C C . ASN A 1 111 ? 4.587 -3.207 8.900 1.00 97.38 111 ASN A C 1
ATOM 901 O O . ASN A 1 111 ? 4.987 -2.602 9.893 1.00 97.38 111 ASN A O 1
ATOM 905 N N . VAL A 1 112 ? 5.308 -3.276 7.781 1.00 95.19 112 VAL A N 1
ATOM 906 C CA . VAL A 1 112 ? 6.639 -2.666 7.600 1.00 95.19 112 VAL A CA 1
ATOM 907 C C . VAL A 1 112 ? 6.557 -1.311 6.898 1.00 95.19 112 VAL A C 1
ATOM 909 O O . VAL A 1 112 ? 7.467 -0.496 7.042 1.00 95.19 112 VAL A O 1
ATOM 912 N N . ALA A 1 113 ? 5.495 -1.060 6.133 1.00 94.62 113 ALA A N 1
ATOM 913 C CA . ALA A 1 113 ? 5.275 0.220 5.478 1.00 94.62 113 ALA A CA 1
ATOM 914 C C . ALA A 1 113 ? 5.242 1.369 6.496 1.00 94.62 113 ALA A C 1
ATOM 916 O O . ALA A 1 113 ? 4.678 1.249 7.589 1.00 94.62 113 ALA A O 1
ATOM 917 N N . GLU A 1 114 ? 5.851 2.485 6.104 1.00 93.38 114 GLU A N 1
ATOM 918 C CA . GLU A 1 114 ? 5.713 3.764 6.786 1.00 93.38 114 GLU A CA 1
ATOM 919 C C . GLU A 1 114 ? 4.454 4.454 6.252 1.00 93.38 114 GLU A C 1
ATOM 921 O O . GLU A 1 114 ? 4.297 4.626 5.044 1.00 93.38 114 GLU A O 1
ATOM 926 N N . TRP A 1 115 ? 3.544 4.820 7.147 1.00 94.31 115 TRP A N 1
ATOM 927 C CA . TRP A 1 115 ? 2.251 5.435 6.823 1.00 94.31 115 TRP A CA 1
ATOM 928 C C . TRP A 1 115 ? 2.220 6.939 7.119 1.00 94.31 115 TRP A C 1
ATOM 930 O O . TRP A 1 115 ? 1.241 7.615 6.810 1.00 94.31 115 TRP A O 1
ATOM 940 N N . GLY A 1 116 ? 3.292 7.444 7.722 1.00 91.94 116 GLY A N 1
ATOM 941 C CA . GLY A 1 116 ? 3.509 8.823 8.130 1.00 91.94 116 GLY A CA 1
ATOM 942 C C . GLY A 1 116 ? 4.837 8.933 8.866 1.00 91.94 116 GLY A C 1
ATOM 943 O O . GLY A 1 116 ? 5.460 7.914 9.153 1.00 91.94 116 GLY A O 1
ATOM 944 N N . ASP A 1 117 ? 5.265 10.149 9.192 1.00 89.94 117 ASP A N 1
ATOM 945 C CA . ASP A 1 117 ? 6.577 10.369 9.805 1.00 89.94 117 ASP A CA 1
ATOM 946 C C . ASP A 1 117 ? 6.752 9.597 11.131 1.00 89.94 117 ASP A C 1
ATOM 948 O O . ASP A 1 117 ? 6.123 9.921 12.142 1.00 89.94 117 ASP A O 1
ATOM 952 N N . GLY A 1 118 ? 7.578 8.542 11.118 1.00 90.50 118 GLY A N 1
ATOM 953 C CA . GLY A 1 118 ? 7.806 7.682 12.284 1.00 90.50 118 GLY A CA 1
ATOM 954 C C . GLY A 1 118 ? 6.648 6.731 12.626 1.00 90.50 118 GLY A C 1
ATOM 955 O O . GLY A 1 118 ? 6.670 6.115 13.693 1.00 90.50 118 GLY A O 1
ATOM 956 N N . ILE A 1 119 ? 5.649 6.597 11.750 1.00 94.56 119 ILE A N 1
ATOM 957 C CA . ILE A 1 119 ? 4.456 5.756 11.933 1.00 94.56 119 ILE A CA 1
ATOM 958 C C . ILE A 1 119 ? 4.593 4.531 11.038 1.00 94.56 119 ILE A C 1
ATOM 960 O O . ILE A 1 119 ? 4.346 4.594 9.833 1.00 94.56 119 ILE A O 1
ATOM 964 N N . PHE A 1 120 ? 4.974 3.405 11.629 1.00 95.06 120 PHE A N 1
ATOM 965 C CA . PHE A 1 120 ? 5.187 2.152 10.919 1.00 95.06 120 PHE A CA 1
ATOM 966 C C . PHE A 1 120 ? 4.095 1.148 11.255 1.00 95.06 120 PHE A C 1
ATOM 968 O O . PHE A 1 120 ? 3.686 0.98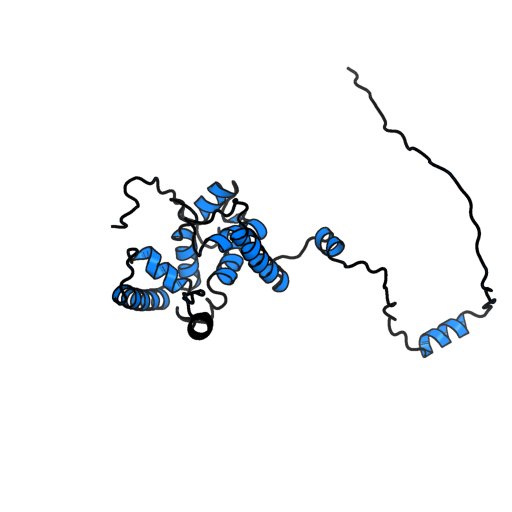8 12.401 1.00 95.06 120 PHE A O 1
ATOM 975 N N . GLY A 1 121 ? 3.659 0.419 10.238 1.00 96.88 121 GLY A N 1
ATOM 976 C CA . GLY A 1 121 ? 2.664 -0.622 10.398 1.00 96.88 121 GLY A CA 1
ATOM 977 C C . GLY A 1 121 ? 1.236 -0.109 10.524 1.00 96.88 121 GLY A C 1
ATOM 978 O O . GLY A 1 121 ? 0.931 0.926 11.120 1.00 96.88 121 GLY A O 1
ATOM 979 N N . ILE A 1 122 ? 0.332 -0.870 9.924 1.00 98.19 122 ILE A N 1
ATOM 980 C CA . ILE A 1 122 ? -1.046 -0.438 9.748 1.00 98.19 122 ILE A CA 1
ATOM 981 C C . ILE A 1 122 ? -1.807 -0.266 11.062 1.00 98.19 122 ILE A C 1
ATOM 983 O O . ILE A 1 122 ? -2.652 0.618 11.171 1.00 98.19 122 ILE A O 1
ATOM 987 N N . GLN A 1 123 ? -1.518 -1.086 12.070 1.00 98.25 123 GLN A N 1
ATOM 988 C CA . GLN A 1 123 ? -2.211 -0.994 13.350 1.00 98.25 123 GLN A CA 1
ATOM 989 C C . GLN A 1 123 ? -1.909 0.322 14.069 1.00 98.25 123 GLN A C 1
ATOM 991 O O . GLN A 1 123 ? -2.822 0.930 14.631 1.00 98.25 123 GLN A O 1
ATOM 996 N N . GLU A 1 124 ? -0.661 0.781 14.011 1.00 97.69 124 GLU A N 1
ATOM 997 C CA . GLU A 1 124 ? -0.285 2.087 14.546 1.00 97.69 124 GLU A CA 1
ATOM 998 C C . GLU A 1 124 ? -0.885 3.213 13.695 1.00 97.69 124 GLU A C 1
ATOM 1000 O O . GLU A 1 124 ? -1.443 4.163 14.236 1.00 97.69 124 GLU A O 1
ATOM 1005 N N . ALA A 1 125 ? -0.867 3.082 12.365 1.00 97.38 125 ALA A N 1
ATOM 1006 C CA . ALA A 1 125 ? -1.457 4.073 11.468 1.00 97.38 125 ALA A CA 1
ATOM 1007 C C . ALA A 1 125 ? -2.971 4.251 11.688 1.00 97.38 125 ALA A C 1
ATOM 1009 O O . ALA A 1 125 ? -3.456 5.378 11.773 1.00 97.38 125 ALA A O 1
ATOM 1010 N N . ALA A 1 126 ? -3.723 3.156 11.825 1.00 98.19 126 ALA A N 1
ATOM 1011 C CA . ALA A 1 126 ? -5.165 3.186 12.070 1.00 98.19 126 ALA A CA 1
ATOM 1012 C C . ALA A 1 126 ? -5.507 3.900 13.387 1.00 98.19 126 ALA A C 1
ATOM 1014 O O . ALA A 1 126 ? -6.385 4.766 13.414 1.00 98.19 126 ALA A O 1
ATOM 1015 N N . ARG A 1 127 ? -4.757 3.605 14.458 1.00 97.62 127 ARG A N 1
ATOM 1016 C CA . ARG A 1 127 ? -4.919 4.263 15.762 1.00 97.62 127 ARG A CA 1
ATOM 1017 C C . ARG A 1 127 ? -4.548 5.735 15.687 1.00 97.62 127 ARG A C 1
ATOM 1019 O O . ARG A 1 127 ? -5.334 6.581 16.099 1.00 97.62 127 ARG A O 1
ATOM 1026 N N . HIS A 1 128 ? -3.389 6.042 15.114 1.00 96.44 128 HIS A N 1
ATOM 1027 C CA . HIS A 1 128 ? -2.881 7.403 15.027 1.00 96.44 128 HIS A CA 1
ATOM 1028 C C . HIS A 1 128 ? -3.799 8.313 14.202 1.00 96.44 128 HIS A C 1
ATOM 1030 O O . HIS A 1 128 ? -4.116 9.427 14.617 1.00 96.44 128 HIS A O 1
ATOM 1036 N N . TYR A 1 129 ? -4.252 7.846 13.036 1.00 96.56 129 TYR A N 1
ATOM 1037 C CA . TYR A 1 129 ? -5.061 8.668 12.145 1.00 96.56 129 TYR A CA 1
ATOM 1038 C C . TYR A 1 129 ? -6.548 8.609 12.445 1.00 96.56 129 TYR A C 1
ATOM 1040 O O . TYR A 1 129 ? -7.209 9.608 12.219 1.00 96.56 129 TYR A O 1
ATOM 1048 N N . TYR A 1 130 ? -7.112 7.516 12.940 1.00 97.62 130 TYR A N 1
ATOM 1049 C CA . TYR A 1 130 ? -8.572 7.389 13.029 1.00 97.62 130 TYR A CA 1
ATOM 1050 C C . TYR A 1 130 ? -9.071 6.933 14.396 1.00 97.62 130 TYR A C 1
ATOM 1052 O O . TYR A 1 130 ? -10.278 6.899 14.596 1.00 97.62 130 TYR A O 1
ATOM 1060 N N . GLY A 1 131 ? -8.179 6.624 15.341 1.00 97.44 131 GLY A N 1
ATOM 1061 C CA . GLY A 1 131 ? -8.568 6.133 16.664 1.00 97.44 131 GLY A CA 1
ATOM 1062 C C . GLY A 1 131 ? -9.196 4.737 16.641 1.00 97.44 131 GLY A C 1
ATOM 1063 O O . GLY A 1 131 ? -9.807 4.337 17.624 1.00 97.44 131 GLY A O 1
ATOM 1064 N N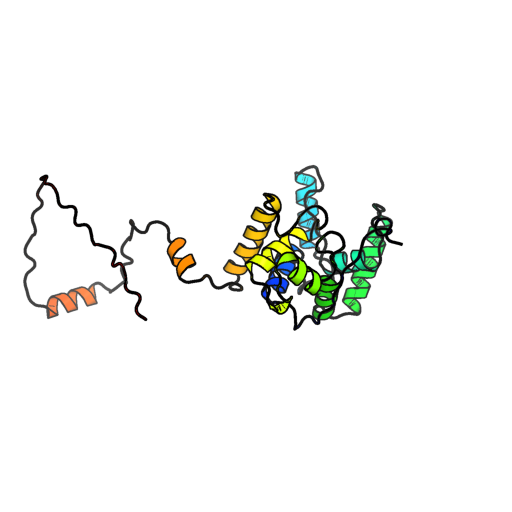 . VAL A 1 132 ? -9.053 3.990 15.539 1.00 98.06 132 VAL A N 1
ATOM 1065 C CA . VAL A 1 132 ? -9.637 2.648 15.361 1.00 98.06 132 VAL A CA 1
ATOM 1066 C C . VAL A 1 132 ? -8.557 1.571 15.253 1.00 98.06 132 VAL A C 1
ATOM 1068 O O . VAL A 1 132 ? -7.377 1.856 15.030 1.00 98.06 132 VAL A O 1
ATOM 1071 N N . SER A 1 133 ? -8.947 0.305 15.408 1.00 98.06 133 SER A N 1
ATOM 1072 C CA . SER A 1 133 ? -8.076 -0.833 15.096 1.00 98.06 133 SER A CA 1
ATOM 1073 C C . SER A 1 133 ? -7.848 -0.970 13.585 1.00 98.06 133 SER A C 1
ATOM 1075 O O . SER A 1 133 ? -8.647 -0.488 12.783 1.00 98.06 133 SER A O 1
ATOM 1077 N N . ALA A 1 134 ? -6.799 -1.691 13.169 1.00 98.06 134 ALA A N 1
ATOM 1078 C CA . ALA A 1 134 ? -6.587 -1.998 11.749 1.00 98.06 134 ALA A CA 1
ATOM 1079 C C . ALA A 1 134 ? -7.777 -2.751 11.123 1.00 98.06 134 ALA A C 1
ATOM 1081 O O . ALA A 1 134 ? -8.064 -2.577 9.938 1.00 98.06 134 ALA A O 1
ATOM 1082 N N . SER A 1 135 ? -8.483 -3.563 11.916 1.00 98.06 135 SER A N 1
ATOM 1083 C CA . SER A 1 135 ? -9.708 -4.262 11.517 1.00 98.06 135 SER A CA 1
ATOM 1084 C C . SER A 1 135 ? -10.912 -3.332 11.348 1.00 98.06 135 SER A C 1
ATOM 1086 O O . SER A 1 135 ? -11.776 -3.619 10.527 1.00 98.06 135 SER A O 1
ATOM 1088 N N . GLY A 1 136 ? -10.955 -2.210 12.073 1.00 97.31 136 GLY A N 1
ATOM 1089 C CA . GLY A 1 136 ? -12.071 -1.258 12.079 1.00 97.31 136 GLY A CA 1
ATOM 1090 C C . GLY A 1 136 ? -12.015 -0.184 10.991 1.00 97.31 136 GLY A C 1
ATOM 1091 O O . GLY A 1 136 ? -12.853 0.712 10.983 1.00 97.31 136 GLY A O 1
ATOM 1092 N N . LEU A 1 137 ? -11.033 -0.233 10.085 1.00 98.06 137 LEU A N 1
ATOM 1093 C CA . LEU A 1 137 ? -10.904 0.765 9.023 1.00 98.06 137 LEU A CA 1
ATOM 1094 C C . LEU A 1 137 ? -12.065 0.675 8.023 1.00 98.06 137 LEU A C 1
ATOM 1096 O O . LEU A 1 137 ? -12.257 -0.356 7.361 1.00 98.06 137 LEU A O 1
ATOM 1100 N N . SER A 1 138 ? -12.783 1.789 7.865 1.00 97.50 138 SER A N 1
ATOM 1101 C CA . SER A 1 138 ? -13.806 1.948 6.829 1.00 97.50 138 SER A CA 1
ATOM 1102 C C . SER A 1 138 ? -13.180 2.020 5.433 1.00 97.50 138 SER A C 1
ATOM 1104 O O . SER A 1 138 ? -11.981 2.267 5.280 1.00 97.50 138 SER A O 1
ATOM 1106 N N . ALA A 1 139 ? -13.984 1.837 4.385 1.00 96.44 139 ALA A N 1
ATOM 1107 C CA . ALA A 1 139 ? -13.506 1.937 3.007 1.00 96.44 139 ALA A CA 1
ATOM 1108 C C . ALA A 1 139 ? -12.959 3.325 2.641 1.00 96.44 139 ALA A C 1
ATOM 1110 O O . ALA A 1 139 ? -11.971 3.428 1.908 1.00 96.44 139 ALA A O 1
ATOM 1111 N N . GLU A 1 140 ? -13.533 4.392 3.195 1.00 95.88 140 GLU A N 1
ATOM 1112 C CA . GLU A 1 140 ? -13.022 5.750 3.004 1.00 95.88 140 GLU A CA 1
ATOM 1113 C C . GLU A 1 140 ? -11.671 5.960 3.698 1.00 95.88 140 GLU A C 1
ATOM 1115 O O . GLU A 1 140 ? -10.730 6.483 3.094 1.00 95.88 140 GLU A O 1
ATOM 1120 N N . GLN A 1 141 ? -11.552 5.519 4.957 1.00 97.50 141 GLN A N 1
ATOM 1121 C CA . GLN A 1 141 ? -10.309 5.602 5.731 1.00 97.50 141 GLN A CA 1
ATOM 1122 C C . GLN A 1 141 ? -9.200 4.776 5.066 1.00 97.50 141 GLN A C 1
ATOM 1124 O O . GLN A 1 141 ? -8.083 5.260 4.884 1.00 97.50 141 GLN A O 1
ATOM 1129 N N . ALA A 1 142 ? -9.535 3.562 4.624 1.00 98.06 142 ALA A N 1
ATOM 1130 C CA . ALA A 1 142 ? -8.668 2.685 3.847 1.00 98.06 142 ALA A CA 1
ATOM 1131 C C . ALA A 1 142 ? -8.179 3.347 2.551 1.00 98.06 142 ALA A C 1
ATOM 1133 O O . ALA A 1 142 ? -6.979 3.356 2.277 1.00 98.06 142 ALA A O 1
ATOM 1134 N N . SER A 1 143 ? -9.086 3.950 1.778 1.00 97.69 143 SER A N 1
ATOM 1135 C CA . SER A 1 143 ? -8.748 4.636 0.524 1.00 97.69 143 SER A CA 1
ATOM 1136 C C . SER A 1 143 ? -7.830 5.838 0.753 1.00 97.69 143 SER A C 1
ATOM 1138 O O . SER A 1 143 ? -6.912 6.087 -0.030 1.00 97.69 143 SER A O 1
ATOM 1140 N N . ARG A 1 144 ? -8.039 6.583 1.846 1.00 97.19 144 ARG A N 1
ATOM 1141 C CA . ARG A 1 144 ? -7.165 7.695 2.247 1.00 97.19 144 ARG A CA 1
ATOM 1142 C C . ARG A 1 144 ? -5.782 7.217 2.680 1.00 97.19 144 ARG A C 1
ATOM 1144 O O . ARG A 1 144 ? -4.800 7.785 2.208 1.00 97.19 144 ARG A O 1
ATOM 1151 N N . LEU A 1 145 ? -5.686 6.166 3.493 1.00 97.38 145 LEU A N 1
ATOM 1152 C CA . LEU A 1 145 ? -4.402 5.566 3.880 1.00 97.38 145 LEU A CA 1
ATOM 1153 C C . LEU A 1 145 ? -3.630 5.041 2.669 1.00 97.38 145 LEU A C 1
ATOM 1155 O O . LEU A 1 145 ? -2.466 5.380 2.484 1.00 97.38 145 LEU A O 1
ATOM 1159 N N . ALA A 1 146 ? -4.284 4.282 1.792 1.00 97.06 146 ALA A N 1
ATOM 1160 C CA . ALA A 1 146 ? -3.644 3.767 0.586 1.00 97.06 146 ALA A CA 1
ATOM 1161 C C . ALA A 1 146 ? -3.176 4.897 -0.353 1.00 97.06 146 ALA A C 1
ATOM 1163 O O . ALA A 1 146 ? -2.171 4.765 -1.045 1.00 97.06 146 ALA A O 1
ATOM 1164 N N . SER A 1 147 ? -3.854 6.052 -0.355 1.00 95.44 147 SER A N 1
ATOM 1165 C CA . SER A 1 147 ? -3.469 7.182 -1.207 1.00 95.44 147 SER A CA 1
ATOM 1166 C C . SER A 1 147 ? -2.143 7.853 -0.822 1.00 95.44 147 SER A C 1
ATOM 1168 O O . SER A 1 147 ? -1.533 8.500 -1.680 1.00 95.44 147 SER A O 1
ATOM 1170 N N . VAL A 1 148 ? -1.688 7.715 0.431 1.00 94.56 148 VAL A N 1
ATOM 1171 C CA . VAL A 1 148 ? -0.448 8.357 0.906 1.00 94.56 148 VAL A CA 1
ATOM 1172 C C . VAL A 1 148 ? 0.788 7.472 0.791 1.00 94.56 148 VAL A C 1
ATOM 1174 O O . VAL A 1 148 ? 1.892 8.010 0.795 1.00 94.56 148 VAL A O 1
ATOM 1177 N N . LEU A 1 149 ? 0.623 6.157 0.612 1.00 92.00 149 LEU A N 1
ATOM 1178 C CA . LEU A 1 149 ? 1.719 5.182 0.509 1.00 92.00 149 LEU A CA 1
ATOM 1179 C C . LEU A 1 149 ? 2.839 5.558 -0.479 1.00 92.00 149 LEU A C 1
ATOM 1181 O O . LEU A 1 149 ? 4.004 5.334 -0.143 1.00 92.00 149 LEU A O 1
ATOM 1185 N N . PRO A 1 150 ? 2.572 6.202 -1.636 1.00 88.75 150 PRO A N 1
ATOM 1186 C CA . PRO A 1 150 ? 3.651 6.610 -2.531 1.00 88.75 150 PRO A CA 1
ATOM 1187 C C . PRO A 1 150 ? 4.610 7.643 -1.922 1.00 88.75 150 PRO A C 1
ATOM 1189 O O . PRO A 1 150 ? 5.765 7.733 -2.340 1.00 88.75 150 PRO A O 1
ATOM 1192 N N . ASN A 1 151 ? 4.138 8.470 -0.981 1.00 87.38 151 ASN A N 1
ATOM 1193 C CA . ASN A 1 151 ? 4.951 9.486 -0.314 1.00 87.38 151 ASN A CA 1
ATOM 1194 C C . ASN A 1 151 ? 4.379 9.847 1.080 1.00 87.38 151 ASN A C 1
ATOM 1196 O O . ASN A 1 151 ? 3.787 10.921 1.245 1.00 87.38 151 ASN A O 1
ATOM 1200 N N . PRO A 1 152 ? 4.556 8.963 2.079 1.00 87.56 152 PRO A N 1
ATOM 1201 C CA . PRO A 1 152 ? 3.903 9.061 3.388 1.00 87.56 152 PRO A CA 1
ATOM 1202 C C . PRO A 1 152 ? 4.462 10.192 4.262 1.00 87.56 152 PRO A C 1
ATOM 1204 O O . PRO A 1 152 ? 3.780 10.687 5.150 1.00 87.56 152 PRO A O 1
ATOM 1207 N N . ILE A 1 153 ? 5.688 10.650 3.993 1.00 86.69 153 ILE A N 1
ATOM 1208 C CA . ILE A 1 153 ? 6.297 11.783 4.708 1.00 86.69 153 ILE A CA 1
ATOM 1209 C C . ILE A 1 153 ? 5.706 13.111 4.209 1.00 86.69 153 ILE A C 1
ATOM 1211 O O . ILE A 1 153 ? 5.533 14.052 4.978 1.00 86.69 153 ILE A O 1
ATOM 1215 N N . ARG A 1 154 ? 5.377 13.200 2.912 1.00 87.19 154 ARG A N 1
ATOM 1216 C CA . ARG A 1 154 ? 4.834 14.422 2.299 1.00 87.19 154 ARG A CA 1
ATOM 1217 C C . ARG A 1 154 ? 3.326 14.566 2.483 1.00 87.19 154 ARG A C 1
ATOM 1219 O O . ARG A 1 154 ? 2.825 15.689 2.515 1.00 87.19 154 ARG A O 1
ATOM 1226 N N . TYR A 1 155 ? 2.594 13.456 2.526 1.00 90.00 155 TYR A N 1
ATOM 1227 C CA . TYR A 1 155 ? 1.135 13.463 2.546 1.00 90.00 155 TYR A CA 1
ATOM 1228 C C . TYR A 1 155 ? 0.587 12.831 3.819 1.00 90.00 155 TYR A C 1
ATOM 1230 O O . TYR A 1 155 ? 1.008 11.757 4.221 1.00 90.00 155 TYR A O 1
ATOM 1238 N N . SER A 1 156 ? -0.425 13.474 4.399 1.00 91.69 156 SER A N 1
ATOM 1239 C CA . SER A 1 156 ? -1.180 12.931 5.528 1.00 91.69 156 SER A CA 1
ATOM 1240 C C . SER A 1 156 ? -2.576 12.478 5.074 1.00 91.69 156 SER A C 1
ATOM 1242 O O . SER A 1 156 ? -3.248 13.240 4.369 1.00 91.69 156 SER A O 1
ATOM 1244 N N . PRO A 1 157 ? -3.062 11.292 5.500 1.00 89.69 157 PRO A N 1
ATOM 1245 C CA . PRO A 1 157 ? -4.409 10.794 5.183 1.00 89.69 157 PRO A CA 1
ATOM 1246 C C . PRO A 1 157 ? -5.539 11.723 5.651 1.00 89.69 157 PRO A C 1
ATOM 1248 O O . PRO A 1 157 ? -6.626 11.762 5.060 1.00 89.69 157 PRO A O 1
ATOM 1251 N N . LYS A 1 158 ? -5.278 12.477 6.727 1.00 89.06 158 LYS A N 1
ATOM 1252 C CA . LYS A 1 158 ? -6.204 13.455 7.310 1.00 89.06 158 LYS A CA 1
ATOM 1253 C C . LYS A 1 158 ? -6.072 14.851 6.705 1.00 89.06 158 LYS A C 1
ATOM 1255 O O . LYS A 1 158 ? -7.003 15.640 6.822 1.00 89.06 158 LYS A O 1
ATOM 1260 N N . ALA A 1 159 ? -4.959 15.162 6.042 1.00 82.44 159 ALA A N 1
ATOM 1261 C CA . ALA A 1 159 ? -4.772 16.478 5.446 1.00 82.44 159 ALA A CA 1
ATOM 1262 C C . ALA A 1 159 ? -5.698 16.693 4.240 1.00 82.44 159 ALA A C 1
ATOM 1264 O O . ALA A 1 159 ? -5.967 15.793 3.440 1.00 82.44 159 ALA A O 1
ATOM 1265 N N . SER A 1 160 ? -6.126 17.937 4.054 1.00 79.81 160 SER A N 1
ATOM 1266 C CA . SER A 1 160 ? -6.950 18.392 2.934 1.00 79.81 160 SER A CA 1
ATOM 1267 C C . SER A 1 160 ? -6.119 18.652 1.666 1.00 79.81 160 SER A C 1
ATOM 1269 O O . SER A 1 160 ? -6.408 19.565 0.892 1.00 79.81 160 SER A O 1
ATOM 1271 N N . SER A 1 161 ? -5.082 17.854 1.399 1.00 89.19 161 SER A N 1
ATOM 1272 C CA . SER A 1 161 ? -4.320 18.028 0.159 1.00 89.19 161 SER A CA 1
ATOM 1273 C C . SER A 1 161 ? -5.168 17.616 -1.053 1.00 89.19 161 SER A C 1
ATOM 1275 O O . SER A 1 161 ? -5.855 16.589 -1.032 1.00 89.19 161 SER A O 1
ATOM 1277 N N . GLY A 1 162 ? -5.119 18.408 -2.130 1.00 90.75 162 GLY A N 1
ATOM 1278 C CA . GLY A 1 162 ? -5.834 18.093 -3.373 1.00 90.75 162 GLY A CA 1
ATOM 1279 C C . GLY A 1 162 ? -5.437 16.729 -3.948 1.00 90.75 162 GLY A C 1
ATOM 1280 O O . GLY A 1 162 ? -6.297 15.985 -4.414 1.00 90.75 162 GLY A O 1
ATOM 1281 N N . TYR A 1 163 ? -4.157 16.365 -3.813 1.00 90.38 163 TYR A N 1
ATOM 1282 C CA . TYR A 1 163 ? -3.624 15.061 -4.208 1.00 90.38 163 TYR A CA 1
ATOM 1283 C C . TYR A 1 163 ? -4.290 13.902 -3.451 1.00 90.38 163 TYR A C 1
ATOM 1285 O O . TYR A 1 163 ? -4.855 13.014 -4.088 1.00 90.38 163 TYR A O 1
ATOM 1293 N N . VAL A 1 164 ? -4.277 13.930 -2.110 1.00 93.06 164 VAL A N 1
ATOM 1294 C CA . VAL A 1 164 ? -4.876 12.872 -1.271 1.00 93.06 164 VAL A CA 1
ATOM 1295 C C . VAL A 1 164 ? -6.369 12.763 -1.537 1.00 93.06 164 VAL A C 1
ATOM 1297 O O . VAL A 1 164 ? -6.874 11.660 -1.738 1.00 93.06 164 VAL A O 1
ATOM 1300 N N . ARG A 1 165 ? -7.084 13.894 -1.621 1.00 93.69 165 ARG A N 1
ATOM 1301 C CA . ARG A 1 165 ? -8.518 13.888 -1.947 1.00 93.69 165 ARG A CA 1
ATOM 1302 C C . ARG A 1 165 ? -8.798 13.230 -3.294 1.00 93.69 165 ARG A C 1
ATOM 1304 O O . ARG A 1 165 ? -9.670 12.375 -3.375 1.00 93.69 165 ARG A O 1
ATOM 1311 N N . ASN A 1 166 ? -8.079 13.617 -4.344 1.00 94.94 166 ASN A N 1
ATOM 1312 C CA . ASN A 1 166 ? -8.324 13.073 -5.676 1.00 94.94 166 ASN A CA 1
ATOM 1313 C C . ASN A 1 166 ? -7.972 11.582 -5.749 1.00 94.94 166 ASN A C 1
ATOM 1315 O O . ASN A 1 166 ? -8.770 10.768 -6.205 1.00 94.94 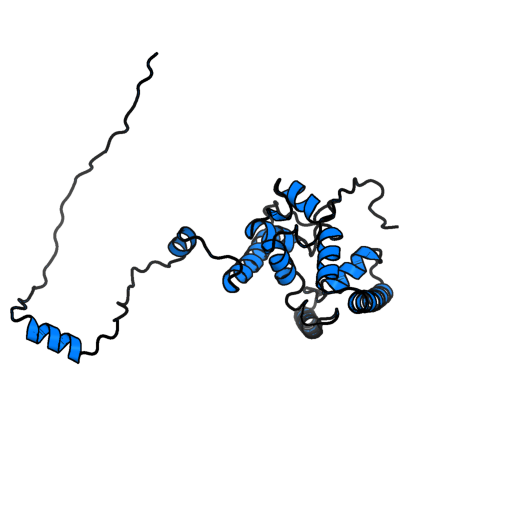166 ASN A O 1
ATOM 1319 N N . ARG A 1 167 ? -6.795 11.202 -5.241 1.00 94.69 167 ARG A N 1
ATOM 1320 C CA . ARG A 1 167 ? -6.324 9.815 -5.293 1.00 94.69 167 ARG A CA 1
ATOM 1321 C C . ARG A 1 167 ? -7.187 8.880 -4.443 1.00 94.69 167 ARG A C 1
ATOM 1323 O O . ARG A 1 167 ? -7.541 7.809 -4.922 1.00 94.69 167 ARG A O 1
ATOM 1330 N N . SER A 1 168 ? -7.579 9.290 -3.235 1.00 96.19 168 SER A N 1
ATOM 1331 C CA . SER A 1 168 ? -8.496 8.500 -2.396 1.00 96.19 168 SER A CA 1
ATOM 1332 C C . SER A 1 168 ? -9.871 8.325 -3.041 1.00 96.19 168 SER A C 1
ATOM 1334 O O . SER A 1 168 ? -10.398 7.218 -3.012 1.00 96.19 168 SER A O 1
ATOM 1336 N N . ARG A 1 169 ? -10.418 9.356 -3.707 1.00 96.06 169 ARG A N 1
ATOM 1337 C CA . ARG A 1 169 ? -11.665 9.231 -4.484 1.00 96.06 169 ARG A CA 1
ATOM 1338 C C . ARG A 1 169 ? -11.541 8.235 -5.630 1.00 96.06 169 ARG A C 1
ATOM 1340 O O . ARG A 1 169 ? -12.446 7.430 -5.818 1.00 96.06 169 ARG A O 1
ATOM 1347 N N . ILE A 1 170 ? -10.429 8.252 -6.369 1.00 96.38 170 ILE A N 1
ATOM 1348 C CA . ILE A 1 170 ? -10.184 7.278 -7.442 1.00 96.38 170 ILE A CA 1
ATOM 1349 C C . ILE A 1 170 ? -10.168 5.857 -6.866 1.00 96.38 170 ILE A C 1
ATOM 1351 O O . ILE A 1 170 ? -10.900 5.002 -7.364 1.00 96.38 170 ILE A O 1
ATOM 1355 N N . ILE A 1 171 ? -9.406 5.616 -5.794 1.00 96.75 171 ILE A N 1
ATOM 1356 C CA . ILE A 1 171 ? -9.334 4.301 -5.133 1.00 96.75 171 ILE A CA 1
ATOM 1357 C C . ILE A 1 171 ? -10.728 3.854 -4.668 1.00 96.75 171 ILE A C 1
ATOM 1359 O O . ILE A 1 171 ? -11.175 2.768 -5.033 1.00 96.75 171 ILE A O 1
ATOM 1363 N N . TYR A 1 172 ? -11.456 4.719 -3.959 1.00 96.44 172 TYR A N 1
ATOM 1364 C CA . TYR A 1 172 ? -12.808 4.439 -3.472 1.00 96.44 172 TYR A CA 1
ATOM 1365 C C . TYR A 1 172 ? -13.792 4.144 -4.615 1.00 96.44 172 TYR A C 1
ATOM 1367 O O . TYR A 1 172 ? -14.568 3.193 -4.545 1.00 96.44 172 TYR A O 1
ATOM 1375 N N . SER A 1 173 ? -13.721 4.897 -5.718 1.00 95.94 173 SER A N 1
ATOM 1376 C CA . SER A 1 173 ? -14.560 4.666 -6.901 1.00 95.94 173 SER A CA 1
ATOM 1377 C C . SER A 1 173 ? -14.301 3.298 -7.539 1.00 95.94 173 SER A C 1
ATOM 1379 O O . SER A 1 173 ? -15.229 2.642 -8.009 1.00 95.94 173 SER A O 1
ATOM 1381 N N . ILE A 1 174 ? -13.047 2.832 -7.538 1.00 96.00 174 ILE A N 1
ATOM 1382 C CA . ILE A 1 174 ? -12.686 1.497 -8.025 1.00 96.00 174 ILE A CA 1
ATOM 1383 C C . ILE A 1 174 ? -13.227 0.436 -7.065 1.00 96.00 174 ILE A C 1
ATOM 1385 O O . ILE A 1 174 ? -13.786 -0.555 -7.527 1.00 96.00 174 ILE A O 1
ATOM 1389 N N . MET A 1 175 ? -13.127 0.655 -5.750 1.00 95.88 175 MET A N 1
ATOM 1390 C CA . MET A 1 175 ? -13.701 -0.254 -4.753 1.00 95.88 175 MET A CA 1
ATOM 1391 C C . MET A 1 175 ? -15.219 -0.397 -4.918 1.00 95.88 175 MET A C 1
ATOM 1393 O O . MET A 1 175 ? -15.716 -1.521 -4.933 1.00 95.88 175 MET A O 1
ATOM 1397 N N . ARG A 1 176 ? -15.940 0.713 -5.128 1.00 94.25 176 ARG A N 1
ATOM 1398 C CA . ARG A 1 176 ? -17.381 0.705 -5.431 1.00 94.25 176 ARG A CA 1
ATOM 1399 C C . ARG A 1 176 ? -17.695 -0.052 -6.718 1.00 94.25 176 ARG A C 1
ATOM 1401 O O . ARG A 1 176 ? -18.506 -0.969 -6.701 1.00 94.25 176 ARG A O 1
ATOM 1408 N N . ARG A 1 177 ? -17.012 0.268 -7.824 1.00 93.00 177 ARG A N 1
ATOM 1409 C CA . ARG A 1 177 ? -17.229 -0.407 -9.121 1.00 93.00 177 ARG A CA 1
ATOM 1410 C C . ARG A 1 177 ? -16.962 -1.912 -9.075 1.00 93.00 177 ARG A C 1
ATOM 1412 O O . ARG A 1 177 ? -17.555 -2.650 -9.846 1.00 93.00 177 ARG A O 1
ATOM 1419 N N . ARG A 1 178 ? -16.073 -2.366 -8.187 1.00 92.81 178 ARG A N 1
ATOM 1420 C CA . ARG A 1 178 ? -15.757 -3.788 -7.978 1.00 92.81 178 ARG A CA 1
ATOM 1421 C C . ARG A 1 178 ? -16.644 -4.472 -6.931 1.00 92.81 178 ARG A C 1
ATOM 1423 O O . ARG A 1 178 ? -16.346 -5.602 -6.561 1.00 92.81 178 ARG A O 1
ATOM 1430 N N . GLY A 1 179 ? -17.672 -3.793 -6.414 1.00 89.06 179 GLY A N 1
ATOM 1431 C CA . GLY A 1 179 ? -18.587 -4.340 -5.407 1.00 89.06 179 GLY A CA 1
ATOM 1432 C C . GLY A 1 179 ? -17.958 -4.566 -4.027 1.00 89.06 179 GLY A C 1
ATOM 1433 O O . GLY A 1 179 ? -18.539 -5.255 -3.201 1.00 89.06 179 GLY A O 1
ATOM 1434 N N . ILE A 1 180 ? -16.773 -4.003 -3.761 1.00 86.75 180 ILE A N 1
ATOM 1435 C CA . ILE A 1 180 ? -16.115 -4.092 -2.444 1.00 86.75 180 ILE A CA 1
ATOM 1436 C C . ILE A 1 180 ? -16.830 -3.184 -1.440 1.00 86.75 180 ILE A C 1
ATOM 1438 O O . ILE A 1 180 ? -16.916 -3.500 -0.259 1.00 86.75 180 ILE A O 1
ATOM 1442 N N . VAL A 1 181 ? -17.341 -2.052 -1.926 1.00 81.69 181 VAL A N 1
ATOM 1443 C CA . VAL A 1 181 ? -18.191 -1.137 -1.167 1.00 81.69 181 VAL A CA 1
ATOM 1444 C C . VAL A 1 181 ? -19.559 -1.139 -1.818 1.00 81.69 181 VAL A C 1
ATOM 1446 O O . VAL A 1 181 ? -19.683 -0.760 -2.985 1.00 81.69 181 VAL A O 1
ATOM 1449 N N . VAL A 1 182 ? -20.569 -1.544 -1.059 1.00 74.12 182 VAL A N 1
ATOM 1450 C CA . VAL A 1 182 ? -21.966 -1.393 -1.456 1.00 74.12 182 VAL A CA 1
ATOM 1451 C C . VAL A 1 182 ? -22.398 0.008 -1.010 1.00 74.12 182 VAL A C 1
ATOM 1453 O O . VAL A 1 182 ? -22.272 0.304 0.179 1.00 74.12 182 VAL A O 1
ATOM 1456 N N . PRO A 1 183 ? -22.810 0.898 -1.932 1.00 63.91 183 PRO A N 1
ATOM 1457 C CA . PRO A 1 183 ? -23.273 2.224 -1.552 1.00 63.91 183 PRO A CA 1
ATOM 1458 C C . PRO A 1 183 ? -24.516 2.109 -0.668 1.00 63.91 183 PRO A C 1
ATOM 1460 O O . PRO A 1 183 ? -25.388 1.281 -0.934 1.00 63.91 183 PRO A O 1
ATOM 1463 N N . ASP A 1 184 ? -24.596 2.947 0.362 1.00 66.06 184 ASP A N 1
ATOM 1464 C CA . ASP A 1 184 ? -25.818 3.078 1.154 1.00 66.06 184 ASP A CA 1
ATOM 1465 C C . ASP A 1 184 ? -26.960 3.585 0.256 1.00 66.06 184 ASP A C 1
ATOM 1467 O O . ASP A 1 184 ? -26.735 4.362 -0.676 1.00 66.06 184 ASP A O 1
ATOM 1471 N N . TYR A 1 185 ? -28.194 3.181 0.553 1.00 61.19 185 TYR A N 1
ATOM 1472 C CA . TYR A 1 185 ? -29.406 3.609 -0.147 1.00 61.19 185 TYR A CA 1
ATOM 1473 C C . TYR A 1 185 ? -29.451 5.133 -0.335 1.00 61.19 185 TYR A C 1
ATOM 1475 O O . TYR A 1 185 ? -29.781 5.619 -1.416 1.00 61.19 185 TYR A O 1
ATOM 1483 N N . LYS A 1 186 ? -29.041 5.900 0.684 1.00 60.12 186 LYS A N 1
ATOM 1484 C CA . LYS A 1 186 ? -28.979 7.369 0.624 1.00 60.12 186 LYS A CA 1
ATOM 1485 C C . LYS A 1 186 ? -27.994 7.885 -0.427 1.00 60.12 186 LYS A C 1
ATOM 1487 O O . LYS A 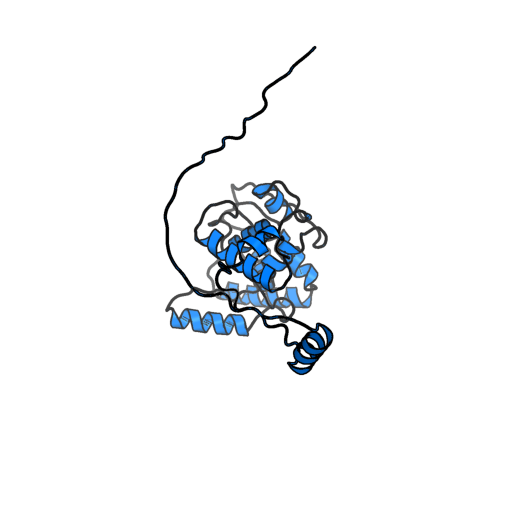1 186 ? -28.288 8.865 -1.102 1.00 60.12 186 LYS A O 1
ATOM 1492 N N . GLU A 1 187 ? -26.846 7.229 -0.591 1.00 61.69 187 GLU A N 1
ATOM 1493 C CA . GLU A 1 187 ? -25.862 7.584 -1.622 1.00 61.69 187 GLU A CA 1
ATOM 1494 C C . GLU A 1 187 ? -26.344 7.212 -3.022 1.00 61.69 187 GLU A C 1
ATOM 1496 O O . GLU A 1 187 ? -26.050 7.928 -3.976 1.00 61.69 187 GLU A O 1
ATOM 1501 N N . VAL A 1 188 ? -27.069 6.096 -3.150 1.00 62.22 188 VAL A N 1
ATOM 1502 C CA . VAL A 1 188 ? -27.690 5.698 -4.419 1.00 62.22 188 VAL A CA 1
ATOM 1503 C C . VAL A 1 188 ? -28.716 6.746 -4.834 1.00 62.22 188 VAL A C 1
ATOM 1505 O O . VAL A 1 188 ? -28.636 7.243 -5.950 1.00 62.22 188 VAL A O 1
ATOM 1508 N N . MET A 1 189 ? -29.602 7.141 -3.917 1.00 64.50 189 MET A N 1
ATOM 1509 C CA . MET A 1 189 ? -30.653 8.127 -4.181 1.00 64.50 189 MET A CA 1
ATOM 1510 C C . MET A 1 189 ? -30.109 9.536 -4.434 1.00 64.50 189 MET A C 1
ATOM 1512 O O . MET A 1 189 ? -30.615 10.236 -5.303 1.00 64.50 189 MET A O 1
ATOM 1516 N N . ALA A 1 190 ? -29.037 9.942 -3.750 1.00 66.81 190 ALA A N 1
ATOM 1517 C CA . ALA A 1 190 ? -28.382 11.228 -4.000 1.00 66.81 190 ALA A CA 1
ATOM 1518 C C . ALA A 1 190 ? -27.589 11.273 -5.323 1.00 66.81 190 ALA A C 1
ATOM 1520 O O . ALA A 1 190 ? -27.261 12.355 -5.804 1.00 66.81 190 ALA A O 1
ATOM 1521 N N . ALA A 1 191 ? -27.240 10.113 -5.891 1.00 62.47 191 ALA A N 1
ATOM 1522 C CA . ALA A 1 191 ? -26.509 10.001 -7.153 1.00 62.47 191 ALA A CA 1
ATOM 1523 C C . ALA A 1 191 ? -27.424 9.838 -8.376 1.00 62.47 191 ALA A C 1
ATOM 1525 O O . ALA A 1 191 ? -26.910 9.777 -9.495 1.00 62.47 191 ALA A O 1
ATOM 1526 N N . VAL A 1 192 ? -28.746 9.758 -8.182 1.00 57.53 192 VAL A N 1
ATOM 1527 C CA . VAL A 1 192 ? -29.710 9.765 -9.284 1.00 57.53 192 VAL A CA 1
ATOM 1528 C C . VAL A 1 192 ? -29.695 11.171 -9.902 1.00 57.53 192 VAL A C 1
ATOM 1530 O O . VAL A 1 192 ? -30.026 12.132 -9.206 1.00 57.53 192 VAL A O 1
ATOM 1533 N N . PRO A 1 193 ? -29.263 11.346 -11.167 1.00 57.53 193 PRO A N 1
ATOM 1534 C CA . PRO A 1 193 ? -29.463 12.613 -11.861 1.00 57.53 193 PRO A CA 1
ATOM 1535 C C . PRO A 1 193 ? -30.965 12.867 -11.983 1.00 57.53 193 PRO A C 1
ATOM 1537 O O . PRO A 1 193 ? -31.716 11.913 -12.148 1.00 57.53 193 PRO A O 1
ATOM 1540 N N . ASP A 1 194 ? -31.371 14.133 -11.893 1.00 53.28 194 ASP A N 1
ATOM 1541 C CA . ASP A 1 194 ? -32.757 14.594 -11.997 1.00 53.28 194 ASP A CA 1
ATOM 1542 C C . ASP A 1 194 ? -33.560 13.791 -13.042 1.00 53.28 194 ASP A C 1
ATOM 1544 O O . ASP A 1 194 ? -33.408 13.970 -14.249 1.00 53.28 194 ASP A O 1
ATOM 1548 N N . THR A 1 195 ? -34.384 12.847 -12.577 1.00 51.34 195 THR A N 1
ATOM 1549 C CA . THR A 1 195 ? -35.238 11.998 -13.420 1.00 51.34 195 THR A CA 1
ATOM 1550 C C . THR A 1 195 ? -36.522 12.723 -13.817 1.00 51.34 195 THR A C 1
ATOM 1552 O O . THR A 1 195 ? -37.554 12.089 -14.022 1.00 51.34 195 THR A O 1
ATOM 1555 N N . THR A 1 196 ? -36.494 14.049 -13.969 1.00 45.12 196 THR A N 1
ATOM 1556 C CA . THR A 1 196 ? -37.586 14.779 -14.633 1.00 45.12 196 THR A CA 1
ATOM 1557 C C . THR A 1 196 ? -37.755 14.363 -16.099 1.00 45.12 196 THR A C 1
ATOM 1559 O O . THR A 1 196 ? -38.801 14.620 -16.686 1.00 45.12 196 THR A O 1
ATOM 1562 N N . ALA A 1 197 ? -36.803 13.613 -16.662 1.00 45.69 197 ALA A N 1
ATOM 1563 C CA . ALA A 1 197 ? -36.996 12.796 -17.855 1.00 45.69 197 ALA A CA 1
ATOM 1564 C C . ALA A 1 197 ? -37.134 11.307 -17.488 1.00 45.69 197 ALA A C 1
ATOM 1566 O O . ALA A 1 197 ? -36.264 10.486 -17.779 1.00 45.69 197 ALA A O 1
ATOM 1567 N N . VAL A 1 198 ? -38.238 10.936 -16.837 1.00 43.59 198 VAL A N 1
ATOM 1568 C CA . VAL A 1 198 ? -38.750 9.570 -16.969 1.00 43.59 198 VAL A CA 1
ATOM 1569 C C . VAL A 1 198 ? -39.278 9.420 -18.395 1.00 43.59 198 VAL A C 1
ATOM 1571 O O . VAL A 1 198 ? -40.463 9.609 -18.652 1.00 43.59 198 VAL A O 1
ATOM 1574 N N . ASP A 1 199 ? -38.406 9.059 -19.339 1.00 42.38 199 ASP A N 1
ATOM 1575 C CA . ASP A 1 199 ? -38.884 8.258 -20.462 1.00 42.38 199 ASP A CA 1
ATOM 1576 C C . ASP A 1 199 ? -39.421 6.992 -19.812 1.00 42.38 199 ASP A C 1
ATOM 1578 O O . ASP A 1 199 ? -38.665 6.191 -19.254 1.00 42.38 199 ASP A O 1
ATOM 1582 N N . SER A 1 200 ? -40.748 6.894 -19.765 1.00 44.56 200 SER A N 1
ATOM 1583 C CA . SER A 1 200 ? -41.465 5.733 -19.277 1.00 44.56 200 SER A CA 1
ATOM 1584 C C . SER A 1 200 ? -40.778 4.507 -19.855 1.00 44.56 200 SER A C 1
ATOM 1586 O O . SER A 1 200 ? -40.855 4.260 -21.060 1.00 44.56 200 SER A O 1
ATOM 1588 N N . VAL A 1 201 ? -40.065 3.764 -19.009 1.00 39.41 201 VAL A N 1
ATOM 1589 C CA . VAL A 1 201 ? -39.631 2.416 -19.335 1.00 39.41 201 VAL A CA 1
ATOM 1590 C C . VAL A 1 201 ? -40.931 1.659 -19.515 1.00 39.41 201 VAL A C 1
ATOM 1592 O O . VAL A 1 201 ? -41.572 1.231 -18.557 1.00 39.41 201 VAL A O 1
ATOM 1595 N N . VAL A 1 202 ? -41.363 1.604 -20.772 1.00 44.44 202 VAL A N 1
ATOM 1596 C CA . VAL A 1 202 ? -42.426 0.751 -21.255 1.00 44.44 202 VAL A CA 1
ATOM 1597 C C . VAL A 1 202 ? -41.947 -0.647 -20.915 1.00 44.44 202 VAL A C 1
ATOM 1599 O O . VAL A 1 202 ? -41.140 -1.242 -21.628 1.00 44.44 202 VAL A O 1
ATOM 1602 N N . ILE A 1 203 ? -42.399 -1.157 -19.769 1.00 44.06 203 ILE A N 1
ATOM 1603 C CA . ILE A 1 203 ? -42.492 -2.590 -19.547 1.00 44.06 203 ILE A CA 1
ATOM 1604 C C . ILE A 1 203 ? -43.222 -3.079 -20.789 1.00 44.06 203 ILE A C 1
ATOM 1606 O O . ILE A 1 203 ? -44.367 -2.692 -21.018 1.00 44.06 203 ILE A O 1
ATOM 1610 N N . GLY A 1 204 ? -42.497 -3.795 -21.648 1.00 44.56 204 GLY A N 1
ATOM 1611 C CA . GLY A 1 204 ? -42.982 -4.280 -22.929 1.00 44.56 204 GLY A CA 1
ATOM 1612 C C . GLY A 1 204 ? -44.078 -5.304 -22.701 1.00 44.56 204 GLY A C 1
ATOM 1613 O O . GLY A 1 204 ? -43.853 -6.502 -22.829 1.00 44.56 204 GLY A O 1
ATOM 1614 N N . ILE A 1 205 ? -45.261 -4.830 -22.331 1.00 52.44 205 ILE A N 1
ATOM 1615 C CA . ILE A 1 205 ? -46.484 -5.595 -22.409 1.00 52.44 205 ILE A CA 1
ATOM 1616 C C . ILE A 1 205 ? -46.783 -5.654 -23.909 1.00 52.44 205 ILE A C 1
ATOM 1618 O O . ILE A 1 205 ? -46.996 -4.604 -24.524 1.00 52.44 205 ILE A O 1
ATOM 1622 N N . PRO A 1 206 ? -46.737 -6.839 -24.542 1.00 57.25 206 PRO A N 1
ATOM 1623 C CA . PRO A 1 206 ? -47.089 -6.953 -25.948 1.00 57.25 206 PRO A CA 1
ATOM 1624 C C . PRO A 1 206 ? -48.501 -6.395 -26.140 1.00 57.25 206 PRO A C 1
ATOM 1626 O O . PRO A 1 206 ? -49.384 -6.662 -25.324 1.00 57.25 206 PRO A O 1
ATOM 1629 N N . LYS A 1 207 ? -48.719 -5.613 -27.206 1.00 52.97 207 LYS A N 1
ATOM 1630 C CA . LYS A 1 207 ? -50.004 -4.940 -27.488 1.00 52.97 207 LYS A CA 1
ATOM 1631 C C . LYS A 1 207 ? -51.217 -5.863 -27.343 1.00 52.97 207 LYS A C 1
ATOM 1633 O O . LYS A 1 207 ? -52.245 -5.429 -26.841 1.00 52.97 207 LYS A O 1
ATOM 1638 N N . SER A 1 208 ? -51.060 -7.146 -27.666 1.00 57.75 208 SER A N 1
ATOM 1639 C CA . SER A 1 208 ? -52.093 -8.174 -27.518 1.00 57.75 208 SER A CA 1
ATOM 1640 C C . SER A 1 208 ? -52.614 -8.351 -26.086 1.00 57.75 208 SER A C 1
ATOM 1642 O O . SER A 1 208 ? -53.766 -8.721 -25.902 1.00 57.75 208 SER A O 1
ATOM 1644 N N . LEU A 1 209 ? -51.791 -8.106 -25.061 1.00 61.19 209 LEU A N 1
ATOM 1645 C CA . LEU A 1 209 ? -52.207 -8.158 -23.654 1.00 61.19 209 LEU A CA 1
ATOM 1646 C C . LEU A 1 209 ? -52.957 -6.887 -23.231 1.00 61.19 209 LEU A C 1
ATOM 1648 O O . LEU A 1 209 ? -53.880 -6.975 -22.427 1.00 61.19 209 LEU A O 1
ATOM 1652 N N . ILE A 1 210 ? -52.604 -5.732 -23.804 1.00 63.44 210 ILE A N 1
ATOM 1653 C CA . ILE A 1 210 ? -53.295 -4.455 -23.563 1.00 63.44 210 ILE A CA 1
ATOM 1654 C C . ILE A 1 210 ? -54.668 -4.467 -24.239 1.00 63.44 210 ILE A C 1
ATOM 1656 O O . ILE A 1 210 ? -55.664 -4.125 -23.615 1.00 63.44 210 ILE A O 1
ATOM 1660 N N . GLU A 1 211 ? -54.733 -4.912 -25.494 1.00 62.03 211 GLU A N 1
ATOM 1661 C CA . GLU A 1 211 ? -55.980 -5.022 -26.257 1.00 62.03 211 GLU A CA 1
ATOM 1662 C C . GLU A 1 211 ? -56.940 -6.034 -25.628 1.00 62.03 211 GLU A C 1
ATOM 1664 O O . GLU A 1 211 ? -58.137 -5.777 -25.561 1.00 62.03 211 GLU A O 1
ATOM 1669 N N . LYS A 1 212 ? -56.422 -7.144 -25.086 1.00 66.94 212 LYS A N 1
ATOM 1670 C CA . LYS A 1 212 ? -57.233 -8.119 -24.349 1.00 66.94 212 LYS A CA 1
ATOM 1671 C C . LYS A 1 212 ? -57.761 -7.548 -23.028 1.00 66.94 212 LYS A C 1
ATOM 1673 O O . LYS A 1 212 ? -58.935 -7.711 -22.733 1.00 66.94 212 LYS A O 1
ATOM 1678 N N . ALA A 1 213 ? -56.937 -6.805 -22.286 1.00 63.94 213 ALA A N 1
ATOM 1679 C CA . ALA A 1 213 ? -57.370 -6.127 -21.063 1.00 63.94 213 ALA A CA 1
ATOM 1680 C C . ALA A 1 213 ? -58.387 -4.998 -21.325 1.00 63.94 213 ALA A C 1
ATOM 1682 O O . ALA A 1 213 ? -59.276 -4.783 -20.509 1.00 63.94 213 ALA A O 1
ATOM 1683 N N . ALA A 1 214 ? -58.276 -4.295 -22.458 1.00 61.28 214 ALA A N 1
ATOM 1684 C CA . ALA A 1 214 ? -59.220 -3.258 -22.880 1.00 61.28 214 ALA A CA 1
ATOM 1685 C C . ALA A 1 214 ? -60.534 -3.834 -23.441 1.00 61.28 214 ALA A C 1
ATOM 1687 O O . ALA A 1 214 ? -61.592 -3.230 -23.279 1.00 61.28 214 ALA A O 1
ATOM 1688 N N . ALA A 1 215 ? -60.481 -5.005 -24.082 1.00 62.44 215 ALA A N 1
ATOM 1689 C CA . ALA A 1 215 ? -61.669 -5.742 -24.508 1.00 62.44 215 ALA A CA 1
ATOM 1690 C C . ALA A 1 215 ? -62.433 -6.334 -23.310 1.00 62.44 215 ALA A C 1
ATOM 1692 O O . ALA A 1 215 ? -63.662 -6.336 -23.314 1.00 62.44 215 ALA A O 1
ATOM 1693 N N . ASP A 1 216 ? -61.713 -6.765 -22.269 1.00 60.94 216 ASP A N 1
ATOM 1694 C CA . ASP A 1 216 ? -62.296 -7.299 -21.034 1.00 60.94 216 ASP A CA 1
ATOM 1695 C C . ASP A 1 216 ? -62.865 -6.198 -20.109 1.00 60.94 216 ASP A C 1
ATOM 1697 O O . ASP A 1 216 ? -63.693 -6.494 -19.247 1.00 60.94 216 ASP A O 1
ATOM 1701 N N . SER A 1 217 ? -62.466 -4.928 -20.276 1.00 53.72 217 SER A N 1
ATOM 1702 C CA . SER A 1 217 ? -62.848 -3.818 -19.383 1.00 53.72 217 SER A CA 1
ATOM 1703 C C . SER A 1 217 ? -63.978 -2.912 -19.882 1.00 53.72 217 SER A C 1
ATOM 1705 O O . SER A 1 217 ? -64.228 -1.885 -19.258 1.00 53.72 217 SER A O 1
ATOM 1707 N N . GLY A 1 218 ? -64.663 -3.287 -20.968 1.00 48.28 218 GLY A N 1
ATOM 1708 C CA . GLY A 1 218 ? -65.925 -2.706 -21.443 1.00 48.28 218 GLY A CA 1
ATOM 1709 C C . GLY A 1 218 ? -66.302 -1.309 -20.920 1.00 48.28 218 GLY A C 1
ATOM 1710 O O . GLY A 1 218 ? -67.110 -1.203 -20.002 1.00 48.28 218 GLY A O 1
ATOM 1711 N N . GLY A 1 219 ? -65.815 -0.244 -21.571 1.00 38.56 219 GLY A N 1
ATOM 1712 C CA . GLY A 1 219 ? -66.526 1.042 -21.597 1.00 38.56 219 GLY A CA 1
ATOM 1713 C C . GLY A 1 219 ? -65.731 2.324 -21.305 1.00 38.56 219 GLY A C 1
ATOM 1714 O O . GLY A 1 219 ? -65.169 2.504 -20.233 1.00 38.56 219 GLY A O 1
ATOM 1715 N N . ALA A 1 220 ? -65.863 3.259 -22.256 1.00 37.19 220 ALA A N 1
ATOM 1716 C CA . ALA A 1 220 ? -65.775 4.722 -22.146 1.00 37.19 220 ALA A CA 1
ATOM 1717 C C . ALA A 1 220 ? -64.390 5.385 -21.968 1.00 37.19 220 ALA A C 1
ATOM 1719 O O . ALA A 1 220 ? -63.941 5.675 -20.863 1.00 37.19 220 ALA A O 1
ATOM 1720 N N . VAL A 1 221 ? -63.791 5.794 -23.096 1.00 36.91 221 VAL A N 1
ATOM 1721 C CA . VAL A 1 221 ? -62.815 6.896 -23.144 1.00 36.91 221 VAL A CA 1
ATOM 1722 C C . VAL A 1 221 ? -63.554 8.152 -23.614 1.00 36.91 221 VAL A C 1
ATOM 1724 O O . VAL A 1 221 ? -63.936 8.245 -24.777 1.00 36.91 221 VAL A O 1
ATOM 1727 N N . GLY A 1 222 ? -63.797 9.091 -22.698 1.00 33.09 222 GLY A N 1
ATOM 1728 C CA . GLY A 1 222 ? -64.270 10.441 -23.013 1.00 33.09 222 GLY A CA 1
ATOM 1729 C C . GLY A 1 222 ? -63.090 11.400 -23.175 1.00 33.09 222 GLY A C 1
ATOM 1730 O O . GLY A 1 222 ? -62.228 11.470 -22.302 1.00 33.09 222 GLY A O 1
ATOM 1731 N N . GLU A 1 223 ? -63.056 12.115 -24.300 1.00 34.75 223 GLU A N 1
ATOM 1732 C CA . GLU A 1 223 ? -62.080 13.155 -24.651 1.00 34.75 223 GLU A CA 1
ATOM 1733 C C . GLU A 1 223 ? -61.929 14.237 -23.568 1.00 34.75 223 GLU A C 1
ATOM 1735 O O . GLU A 1 223 ? -62.897 14.897 -23.188 1.00 34.75 223 GLU A O 1
ATOM 1740 N N . LEU A 1 224 ? -60.689 14.504 -23.146 1.00 32.38 224 LEU A N 1
ATOM 1741 C CA . LEU A 1 224 ? -60.332 15.698 -22.379 1.00 32.38 224 LEU A CA 1
ATOM 1742 C C . LEU A 1 224 ? -59.703 16.737 -23.315 1.00 32.38 224 LEU A C 1
ATOM 1744 O O . LEU A 1 224 ? -58.593 16.568 -23.818 1.00 32.38 224 LEU A O 1
ATOM 1748 N N . LYS A 1 225 ? -60.460 17.815 -23.551 1.00 32.31 225 LYS A N 1
ATOM 1749 C CA . LYS A 1 225 ? -60.048 19.016 -24.285 1.00 32.31 225 LYS A CA 1
ATOM 1750 C C . LYS A 1 225 ? -58.965 19.798 -23.538 1.00 32.31 225 LYS A C 1
ATOM 1752 O O . LYS A 1 225 ? -59.000 19.945 -22.321 1.00 32.31 225 LYS A O 1
ATOM 1757 N N . SER A 1 226 ? -58.068 20.383 -24.324 1.00 40.06 226 SER A N 1
ATOM 1758 C CA . SER A 1 226 ? -57.058 21.368 -23.939 1.00 40.06 226 SER A CA 1
ATOM 1759 C C . SER A 1 226 ? -57.642 22.768 -23.677 1.00 40.06 226 SER A C 1
ATOM 1761 O O . SER A 1 226 ? -58.394 23.288 -24.500 1.00 40.06 226 SER A O 1
ATOM 1763 N N . GLY A 1 227 ? -57.193 23.409 -22.597 1.00 30.55 227 GLY A N 1
ATOM 1764 C CA . GLY A 1 227 ? -57.333 24.836 -22.258 1.00 30.55 227 GLY A CA 1
ATOM 1765 C C . GLY A 1 227 ? -56.818 25.005 -20.822 1.00 30.55 227 GLY A C 1
ATOM 1766 O O . GLY A 1 227 ? -57.123 24.169 -19.987 1.00 30.55 227 GLY A O 1
ATOM 1767 N N . GLY A 1 228 ? -55.941 25.927 -20.434 1.00 29.16 228 GLY A N 1
ATOM 1768 C CA . GLY A 1 228 ? -55.786 27.329 -20.805 1.00 29.16 228 GLY A CA 1
ATOM 1769 C C . GLY A 1 228 ? -55.797 28.128 -19.488 1.00 29.16 228 GLY A C 1
ATOM 1770 O O . GLY A 1 228 ? -56.788 28.085 -18.777 1.00 29.16 228 GLY A O 1
ATOM 1771 N N . SER A 1 229 ? -54.662 28.756 -19.158 1.00 32.12 229 SER A N 1
ATOM 1772 C CA . SER A 1 229 ? -54.344 29.730 -18.084 1.00 32.12 229 SER A CA 1
ATOM 1773 C C . SER A 1 229 ? -55.417 30.189 -17.068 1.00 32.12 229 SER A C 1
ATOM 1775 O O . SER A 1 229 ? -56.448 30.702 -17.486 1.00 32.12 229 SER A O 1
ATOM 1777 N N . SER A 1 230 ? -55.054 30.282 -15.774 1.00 31.77 230 SER A N 1
ATOM 1778 C CA . SER A 1 230 ? -55.140 31.543 -14.993 1.00 31.77 230 SER A CA 1
ATOM 1779 C C . SER A 1 230 ? -54.556 31.453 -13.569 1.00 31.77 230 SER A C 1
ATOM 1781 O O . SER A 1 230 ? -54.686 30.450 -12.881 1.00 31.77 230 SER A O 1
ATOM 1783 N N . SER A 1 231 ? -53.970 32.580 -13.168 1.00 32.06 231 SER A N 1
ATOM 1784 C CA . SER A 1 231 ? -53.535 33.104 -11.860 1.00 32.06 231 SER A CA 1
ATOM 1785 C C . SER A 1 231 ? -54.367 32.822 -10.591 1.00 32.06 231 SER A C 1
ATOM 1787 O O . SER A 1 231 ? -55.591 32.776 -10.662 1.00 32.06 231 SER A O 1
ATOM 1789 N N . GLY A 1 232 ? -53.699 32.893 -9.426 1.00 31.89 232 GLY A N 1
ATOM 1790 C CA . GLY A 1 232 ? -54.275 33.197 -8.095 1.00 31.89 232 GLY A CA 1
ATOM 1791 C C . GLY A 1 232 ? -53.609 32.373 -6.981 1.00 31.89 232 GLY A C 1
ATOM 1792 O O . GLY A 1 232 ? -53.768 31.164 -6.975 1.00 31.89 232 GLY A O 1
ATOM 1793 N N . LYS A 1 233 ? -52.647 32.934 -6.235 1.00 33.72 233 LYS A N 1
ATOM 1794 C CA . LYS A 1 233 ? -52.773 33.590 -4.911 1.00 33.72 233 LYS A CA 1
ATOM 1795 C C . LYS A 1 233 ? -52.871 32.624 -3.716 1.00 33.72 233 LYS A C 1
ATOM 1797 O O . LYS A 1 233 ? -53.781 31.813 -3.666 1.00 33.72 233 LYS A O 1
ATOM 1802 N N . ASP A 1 234 ? -51.916 32.836 -2.806 1.00 35.78 234 ASP A N 1
ATOM 1803 C CA . ASP A 1 234 ? -51.986 32.817 -1.339 1.00 35.78 234 ASP A CA 1
ATOM 1804 C C . ASP A 1 234 ? -52.497 31.538 -0.646 1.00 35.78 234 ASP A C 1
ATOM 1806 O O . ASP A 1 234 ? -53.653 31.164 -0.778 1.00 35.78 234 ASP A O 1
ATOM 1810 N N . ASP A 1 235 ? -51.622 30.873 0.122 1.00 36.44 235 ASP A N 1
ATOM 1811 C CA . ASP A 1 235 ? -51.804 30.776 1.579 1.00 36.44 235 ASP A CA 1
ATOM 1812 C C . ASP A 1 235 ? -50.610 30.080 2.258 1.00 36.44 235 ASP A C 1
ATOM 1814 O O . ASP A 1 235 ? -50.267 28.918 2.028 1.00 36.44 235 ASP A O 1
ATOM 1818 N N . GLU A 1 236 ? -49.957 30.865 3.107 1.00 37.19 236 GLU A N 1
ATOM 1819 C CA . GLU A 1 236 ? -48.884 30.507 4.021 1.00 37.19 236 GLU A CA 1
ATOM 1820 C C . GLU A 1 236 ? -49.512 29.873 5.273 1.00 37.19 236 GLU A C 1
ATOM 1822 O O . GLU A 1 236 ? -50.270 30.526 5.988 1.00 37.19 236 GLU A O 1
ATOM 1827 N N . VAL A 1 237 ? -49.216 28.600 5.562 1.00 37.19 237 VAL A N 1
ATOM 1828 C CA . VAL A 1 237 ? -49.628 27.959 6.823 1.00 37.19 237 VAL A CA 1
ATOM 1829 C C . VAL A 1 237 ? -48.395 27.482 7.580 1.00 37.19 237 VAL A C 1
ATOM 1831 O O . VAL A 1 237 ? -47.790 26.453 7.279 1.00 37.19 237 VAL A O 1
ATOM 1834 N N . ALA A 1 238 ? -48.036 28.279 8.584 1.00 36.50 238 ALA A N 1
ATOM 1835 C CA . ALA A 1 238 ? -47.058 27.970 9.611 1.00 36.50 238 ALA A CA 1
ATOM 1836 C C . ALA A 1 238 ? -47.538 26.809 10.501 1.00 36.50 238 ALA A C 1
ATOM 1838 O O . ALA A 1 238 ? -48.683 26.792 10.954 1.00 36.50 238 ALA A O 1
ATOM 1839 N N . VAL A 1 239 ? -46.641 25.866 10.805 1.00 39.59 239 VAL A N 1
ATOM 1840 C CA . VAL A 1 239 ? -46.863 24.809 11.805 1.00 39.59 239 VAL A CA 1
ATOM 1841 C C . VAL A 1 239 ? -45.959 25.081 13.020 1.00 39.59 239 VAL A C 1
ATOM 1843 O O . VAL A 1 239 ? -44.755 25.267 12.823 1.00 39.59 239 VAL A O 1
ATOM 1846 N N . PRO A 1 240 ? -46.483 25.131 14.264 1.00 44.62 240 PRO A N 1
ATOM 1847 C CA . PRO A 1 240 ? -45.731 25.595 15.428 1.00 44.62 240 PRO A CA 1
ATOM 1848 C C . PRO A 1 240 ? -44.900 24.495 16.109 1.00 44.62 240 PRO A C 1
ATOM 1850 O O . PRO A 1 240 ? -45.288 23.329 16.169 1.00 44.62 240 PRO A O 1
ATOM 1853 N N . LEU A 1 241 ? -43.775 24.915 16.695 1.00 40.44 241 LEU A N 1
ATOM 1854 C CA . LEU A 1 241 ? -42.943 24.157 17.637 1.00 40.44 241 LEU A CA 1
ATOM 1855 C C . LEU A 1 241 ? -43.664 23.958 18.986 1.00 40.44 241 LEU A C 1
ATOM 1857 O O . LEU A 1 241 ? -44.200 24.933 19.515 1.00 40.44 241 LEU A O 1
ATOM 1861 N N . PRO A 1 242 ? -43.593 22.775 19.625 1.00 48.53 242 PRO A N 1
ATOM 1862 C CA . PRO A 1 242 ? -43.988 22.621 21.020 1.00 48.53 242 PRO A CA 1
ATOM 1863 C C . PRO A 1 242 ? -42.813 22.928 21.962 1.00 48.53 242 PRO A C 1
ATOM 1865 O O . PRO A 1 242 ? -41.737 22.340 21.844 1.00 48.53 242 PRO A O 1
ATOM 1868 N N . GLN A 1 243 ? -43.043 23.819 22.931 1.00 37.00 243 GLN A N 1
ATOM 1869 C CA . GLN A 1 243 ? -42.201 23.994 24.116 1.00 37.00 243 GLN A CA 1
ATOM 1870 C C . GLN A 1 243 ? -42.823 23.333 25.354 1.00 37.00 243 GLN A C 1
ATOM 1872 O O . GLN A 1 243 ? -44.029 23.420 25.563 1.00 37.00 243 GLN A O 1
ATOM 1877 N N . ALA A 1 244 ? -41.908 22.826 26.192 1.00 41.53 244 ALA A N 1
ATOM 1878 C CA . ALA A 1 244 ? -41.960 22.642 27.646 1.00 41.53 244 ALA A CA 1
ATOM 1879 C C . ALA A 1 244 ? -42.905 21.565 28.221 1.00 41.53 244 ALA A C 1
ATOM 1881 O O . ALA A 1 244 ? -44.095 21.544 27.945 1.00 41.53 244 ALA A O 1
ATOM 1882 N N . GLN A 1 245 ? -42.397 20.732 29.137 1.00 37.97 245 GLN A N 1
ATOM 1883 C CA . GLN A 1 245 ? -42.450 21.056 30.568 1.00 37.97 245 GLN A CA 1
ATOM 1884 C C . GLN A 1 245 ? -41.571 20.128 31.422 1.00 37.97 245 GLN A C 1
ATOM 1886 O O . GLN A 1 245 ? -41.438 18.932 31.183 1.00 37.97 245 GLN A O 1
ATOM 1891 N N . GLU A 1 246 ? -40.991 20.763 32.430 1.00 41.66 246 GLU A N 1
ATOM 1892 C CA . GLU A 1 246 ? -40.165 20.268 33.520 1.00 41.66 246 GLU A CA 1
ATOM 1893 C C . GLU A 1 246 ? -41.025 20.262 34.793 1.00 41.66 246 GLU A C 1
ATOM 1895 O O . GLU A 1 246 ? -41.614 21.290 35.119 1.00 41.66 246 GLU A O 1
ATOM 1900 N N . GLN A 1 247 ? -41.122 19.115 35.473 1.00 43.59 247 GLN A N 1
ATOM 1901 C CA . GLN A 1 247 ? -41.631 18.888 36.841 1.00 43.59 247 GLN A CA 1
ATOM 1902 C C . GLN A 1 247 ? -41.070 17.504 37.245 1.00 43.59 247 GLN A C 1
ATOM 1904 O O . GLN A 1 247 ? -41.201 16.578 36.452 1.00 43.59 247 GLN A O 1
ATOM 1909 N N . ARG A 1 248 ? -40.414 17.225 38.374 1.00 47.44 248 ARG A N 1
ATOM 1910 C CA . ARG A 1 248 ? -40.214 17.838 39.693 1.00 47.44 248 ARG A CA 1
ATOM 1911 C C . ARG A 1 248 ? -38.887 17.319 40.257 1.00 47.44 248 ARG A C 1
ATOM 1913 O O . ARG A 1 248 ? -38.502 16.198 39.854 1.00 47.44 248 ARG A O 1
#

Radius of gyration: 29.21 Å; chains: 1; bounding box: 90×52×67 Å

Sequence (248 aa):
KRDGLKDKKIRQQWVPLGSVSQNLIKAVLIAEDDKFWHHDGFDYQAIEKAVEKNLAAGKFKMGGSTISQQLAKNLYLSPSKNPIRKVKEAILTWRIEKTLTKRRILELYVNVAEWGDGIFGIQEAARHYYGVSASGLSAEQASRLASVLPNPIRYSPKASSGYVRNRSRIIYSIMRRRGIVVPDYKEVMAAVPDTTAVDSVVIGIPKSLIEKAAADSGGAVGELKSGGSSSGKDDEVAVPLPQAQEQR

pLDDT: mean 78.81, std 22.05, range [29.16, 98.25]

Secondary structure (DSSP, 8-state):
--TT-TT---EE----GGGS-HHHHHHHHHHH-TTGGGSSS--HHHHHHHHHHHHHTTS-------HHHHHHHHHH--S---HHHHHHHHHHHHHHHHHS-HHHHHHHHHHHSEEETTEESHHHHHHHHHSS-GGG--HHHHHHHHHHTTSTTT--TTS--HHHHHHHHHHHHHHHHTTSSPPPHHHHHHTS--TT----------HHHHHHHHHHT----------------------PPPP-----

Foldseek 3Di:
DQPPCPPAQADADADALVQAAPLLLLLLCLLANVCLVPDLQFDPVLVVVQVVVCVVVVHNDDDRGHLLLVLLCLPPHHPDPDPVRSVSSVVSSNVCSVPDDSSVSSSSSQRSQDQEGSQGHQQSVCCVQPVDGSRPQDNLLSLLSSQCRVPNHVDDSPDPDPSSVVSSVVSSVVCCVVVVDDDDPVVVVVPDDPVPPPPPPPPCPDVVNVVVVVVVVDDDDDDDDDDDDDDDDDDDDDDDDDDDDDDD